Protein AF-A0A1G4E938-F1 (afdb_monomer)

Nearest PDB structures (foldseek):
  4wrq-assembly1_A  TM=3.257E-01  e=4.123E+00  Homo sapiens

Radius of gyration: 46.19 Å; Cα contacts (8 Å, |Δi|>4): 186; chains: 1; bounding box: 47×46×185 Å

Organism: Plasmodium vivax (NCBI:txid5855)

pLDDT: mean 75.82, std 16.73, range [30.17, 94.62]

Solvent-accessible surface area (backbone atoms only — not comparable to full-atom values): 18096 Å² total; per-residue (Å²): 113,75,63,46,58,73,43,40,70,60,57,52,61,72,58,52,65,74,72,76,65,88,61,85,89,47,53,83,80,32,48,72,48,30,63,70,21,45,73,89,67,70,89,63,54,72,69,54,40,59,58,42,40,52,48,53,54,51,50,54,49,48,46,72,76,39,71,81,75,82,34,60,67,60,46,50,50,45,55,45,51,50,50,53,49,46,32,70,79,51,43,68,45,72,93,40,74,82,42,43,63,62,34,48,50,38,40,36,45,47,47,26,62,75,59,58,56,81,73,48,67,70,52,71,45,41,75,88,54,40,58,82,63,65,50,68,67,61,50,51,52,47,49,53,53,52,49,49,51,47,54,72,69,28,78,92,19,65,92,43,44,45,58,50,49,41,55,48,46,51,50,51,54,60,62,49,69,77,49,54,99,86,54,88,41,54,63,50,54,46,52,55,53,47,50,54,56,50,47,53,47,45,74,76,73,52,66,46,86,87,39,64,64,54,55,40,30,64,72,36,48,69,61,37,53,53,50,51,52,52,52,53,54,50,51,52,51,51,50,52,50,50,46,63,73,70,43,74,60,64,61,59,56,55,53,59,60,58,59,57,61,61,54,57,62,53,55,64,58,59,68,68,72,77,67,86,83,93,82,87,80,87,86,84,86,88,78,85,82,87,78,87,87,80,86,84,79,80,73,91,133

Foldseek 3Di:
DLCCLVVVVCLLVVQVVLLPDDQVVQLVPCQVLQVQLDDPDPPPSPQSRVLLSSLLVLLVVLLVVPVPPPCLVVLLSNLLSSLLVCCLRPCVDCVVVPCSLVSSLSSQVSSCVSCPVVSDCNSVNCVPDRVVVDDPLSSLLSNLVVLVVCLVVCPVPVVPSLVSLLVSLVSLVVSCVPPDPPDPDSSNVSSVVVLVVSLVCCVPPNDPVPPPLSSCCSNPVPVSVVVVVVVVVVVVVVVVVCCVVPVVVVVVVVVVVVVVVVVVVVVVVVVVPPDDDDDDDDDDDDDDDDDDDDPDDDDDD

Structure (mmCIF, N/CA/C/O backbone):
data_AF-A0A1G4E938-F1
#
_entry.id   AF-A0A1G4E938-F1
#
loop_
_atom_site.group_PDB
_atom_site.id
_atom_site.type_symbol
_atom_site.label_atom_id
_atom_site.label_alt_id
_atom_site.label_comp_id
_atom_site.label_asym_id
_atom_site.label_entity_id
_atom_site.label_seq_id
_atom_site.pdbx_PDB_ins_code
_atom_site.Cartn_x
_atom_site.Cartn_y
_atom_site.Cartn_z
_atom_site.occupancy
_at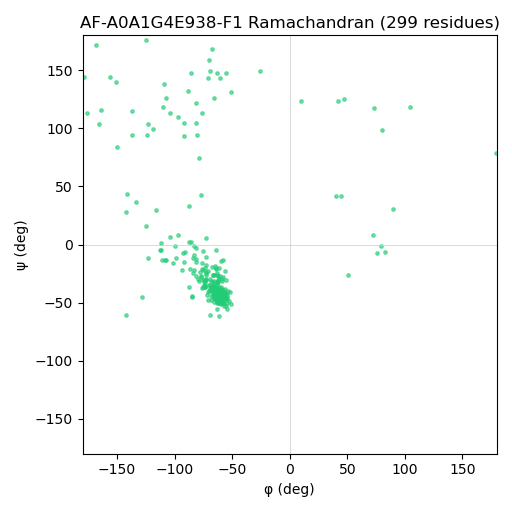om_site.B_iso_or_equiv
_atom_site.auth_seq_id
_atom_site.auth_comp_id
_atom_site.auth_asym_id
_atom_site.auth_atom_id
_atom_site.pdbx_PDB_model_num
ATOM 1 N N . MET A 1 1 ? 1.843 14.632 -12.552 1.00 61.34 1 MET A N 1
ATOM 2 C CA . MET A 1 1 ? 0.963 13.523 -12.118 1.00 61.34 1 MET A CA 1
ATOM 3 C C . MET A 1 1 ? 0.199 13.854 -10.830 1.00 61.34 1 MET A C 1
ATOM 5 O O . MET A 1 1 ? -0.406 12.965 -10.253 1.00 61.34 1 MET A O 1
ATOM 9 N N . GLU A 1 2 ? 0.112 15.130 -10.429 1.00 64.94 2 GLU A N 1
ATOM 10 C CA . GLU A 1 2 ? -0.692 15.569 -9.270 1.00 64.94 2 GLU A CA 1
ATOM 11 C C . GLU A 1 2 ? -2.181 15.190 -9.390 1.00 64.94 2 GLU A C 1
ATOM 13 O O . GLU A 1 2 ? -2.824 14.881 -8.394 1.00 64.94 2 GLU A O 1
ATOM 18 N N . TYR A 1 3 ? -2.703 15.067 -10.617 1.00 80.44 3 TYR A N 1
ATOM 19 C CA . TYR A 1 3 ? -4.072 14.606 -10.879 1.00 80.44 3 TYR A CA 1
ATOM 20 C C . TYR A 1 3 ? -4.371 13.179 -10.379 1.00 80.44 3 TYR A C 1
ATOM 22 O O . TYR A 1 3 ? -5.540 12.840 -10.215 1.00 80.44 3 TYR A O 1
ATOM 30 N N . ILE A 1 4 ? -3.354 12.335 -10.147 1.00 85.69 4 ILE A N 1
ATOM 31 C CA . ILE A 1 4 ? -3.556 10.942 -9.713 1.00 85.69 4 ILE A CA 1
ATOM 32 C C . ILE A 1 4 ? -4.229 10.904 -8.345 1.00 85.69 4 ILE A C 1
ATOM 34 O O . ILE A 1 4 ? -5.114 10.084 -8.126 1.00 85.69 4 ILE A O 1
ATOM 38 N N . LEU A 1 5 ? -3.868 11.817 -7.441 1.00 83.81 5 LEU A N 1
ATOM 39 C CA . LEU A 1 5 ? -4.529 11.924 -6.143 1.00 83.81 5 LEU A CA 1
ATOM 40 C C . LEU A 1 5 ? -6.004 12.330 -6.323 1.00 83.81 5 LEU A C 1
ATOM 42 O O . LEU A 1 5 ? -6.900 11.735 -5.724 1.00 83.81 5 LEU A O 1
ATOM 46 N N . GLY A 1 6 ? -6.265 13.264 -7.240 1.00 83.19 6 GLY A N 1
ATOM 47 C CA . GLY A 1 6 ? -7.603 13.715 -7.627 1.00 83.19 6 GLY A CA 1
ATOM 48 C C . GLY A 1 6 ? -8.488 12.651 -8.293 1.00 83.19 6 GLY A C 1
ATOM 49 O O . GLY A 1 6 ? -9.711 12.776 -8.227 1.00 83.19 6 GLY A O 1
ATOM 50 N N . ASP A 1 7 ? -7.930 11.573 -8.853 1.00 88.06 7 ASP A N 1
ATOM 51 C CA . ASP A 1 7 ? -8.684 10.466 -9.475 1.00 88.06 7 ASP A CA 1
ATOM 52 C C . ASP A 1 7 ? -8.194 9.070 -9.039 1.00 88.06 7 ASP A C 1
ATOM 54 O O . ASP A 1 7 ? -8.156 8.100 -9.803 1.00 88.06 7 ASP A O 1
ATOM 58 N N . PHE A 1 8 ? -7.798 8.964 -7.767 1.00 90.81 8 PHE A N 1
ATOM 59 C CA . PHE A 1 8 ? -7.066 7.800 -7.271 1.00 90.81 8 PHE A CA 1
ATOM 60 C C . PHE A 1 8 ? -7.817 6.471 -7.410 1.00 90.81 8 PHE A C 1
ATOM 62 O O . PHE A 1 8 ? -7.210 5.439 -7.683 1.00 90.81 8 PHE A O 1
ATOM 69 N N . GLN A 1 9 ? -9.137 6.470 -7.225 1.00 90.31 9 GLN A N 1
ATOM 70 C CA . GLN A 1 9 ? -9.943 5.250 -7.305 1.00 90.31 9 GLN A CA 1
ATOM 71 C C . GLN A 1 9 ? -9.901 4.633 -8.711 1.00 90.31 9 GLN A C 1
ATOM 73 O O . GLN A 1 9 ? -9.702 3.423 -8.844 1.00 90.31 9 GLN A O 1
ATOM 78 N N . ASN A 1 10 ? -10.037 5.459 -9.753 1.00 90.06 10 ASN A N 1
ATOM 79 C CA . ASN A 1 10 ? -9.931 5.010 -11.138 1.00 90.06 10 ASN A CA 1
ATOM 80 C C . ASN A 1 10 ? -8.513 4.536 -11.443 1.00 90.06 10 ASN A C 1
ATOM 82 O O . ASN A 1 10 ? -8.339 3.438 -11.967 1.00 90.06 10 ASN A O 1
ATOM 86 N N . PHE A 1 11 ? -7.501 5.311 -11.037 1.00 91.94 11 PHE A N 1
ATOM 87 C CA . PHE A 1 11 ? -6.101 4.900 -11.128 1.00 91.94 11 PHE A CA 1
ATOM 88 C C . PHE A 1 11 ? -5.879 3.513 -10.500 1.00 91.94 11 PHE A C 1
ATOM 90 O O . PHE A 1 11 ? -5.370 2.603 -11.154 1.00 91.94 11 PHE A O 1
ATOM 97 N N . PHE A 1 12 ? -6.335 3.301 -9.264 1.00 92.31 12 PHE A N 1
ATOM 98 C CA . PHE A 1 12 ? -6.166 2.031 -8.567 1.00 92.31 12 PHE A CA 1
ATOM 99 C C . PHE A 1 12 ? -6.834 0.874 -9.325 1.00 92.31 12 PHE A C 1
ATOM 101 O O . PHE A 1 12 ? -6.230 -0.179 -9.537 1.00 92.31 12 PHE A O 1
ATOM 108 N N . PHE A 1 13 ? -8.081 1.052 -9.765 1.00 88.62 13 PHE A N 1
ATOM 109 C CA . PHE A 1 13 ? -8.828 -0.015 -10.427 1.00 88.62 13 PHE A CA 1
ATOM 110 C C . PHE A 1 13 ? -8.370 -0.322 -11.855 1.00 88.62 13 PHE A C 1
ATOM 112 O O . PHE A 1 13 ? -8.436 -1.488 -12.250 1.00 88.62 13 PHE A O 1
ATOM 119 N N . ASN A 1 14 ? -7.861 0.666 -12.589 1.00 87.94 14 ASN A N 1
ATOM 120 C CA . ASN A 1 14 ? -7.349 0.474 -13.946 1.00 87.94 14 ASN A CA 1
ATOM 121 C C . ASN A 1 14 ? -6.113 -0.431 -13.964 1.00 87.94 14 ASN A C 1
ATOM 123 O O . ASN A 1 14 ? -5.987 -1.294 -14.831 1.00 87.94 14 ASN A O 1
ATOM 127 N N . TYR A 1 15 ? -5.231 -0.281 -12.975 1.00 87.12 15 TYR A N 1
ATOM 128 C CA . TYR A 1 15 ? -3.933 -0.953 -12.962 1.00 87.12 15 TYR A CA 1
ATOM 129 C C . TYR A 1 15 ? -3.863 -2.187 -12.052 1.00 87.12 15 TYR A C 1
ATOM 131 O O . TYR A 1 15 ? -2.977 -3.025 -12.244 1.00 87.12 15 TYR A O 1
ATOM 139 N N . LYS A 1 16 ? -4.811 -2.376 -11.117 1.00 82.69 16 LYS A N 1
ATOM 140 C CA . LYS A 1 16 ? -4.835 -3.567 -10.240 1.00 82.69 16 LYS A CA 1
ATOM 141 C C . LYS A 1 16 ? -5.038 -4.885 -10.983 1.00 82.69 16 LYS A C 1
ATOM 143 O O . LYS A 1 16 ? -4.572 -5.923 -10.519 1.00 82.69 16 LYS A O 1
ATOM 148 N N . SER A 1 17 ? -5.788 -4.856 -12.088 1.00 68.88 17 SER A N 1
ATOM 149 C CA . SER A 1 17 ? -6.323 -6.047 -12.768 1.00 68.88 17 SER A CA 1
ATOM 150 C C . SER A 1 17 ? -5.217 -6.989 -13.244 1.00 68.88 17 SER A C 1
ATOM 152 O O . SER A 1 17 ? -5.397 -8.204 -13.276 1.00 68.88 17 SER A O 1
ATOM 154 N N . ILE A 1 18 ? -4.041 -6.429 -13.516 1.00 61.50 18 ILE A N 1
ATOM 155 C CA . ILE A 1 18 ? -2.880 -7.122 -14.070 1.00 61.50 18 ILE A CA 1
ATOM 156 C C . ILE A 1 18 ? 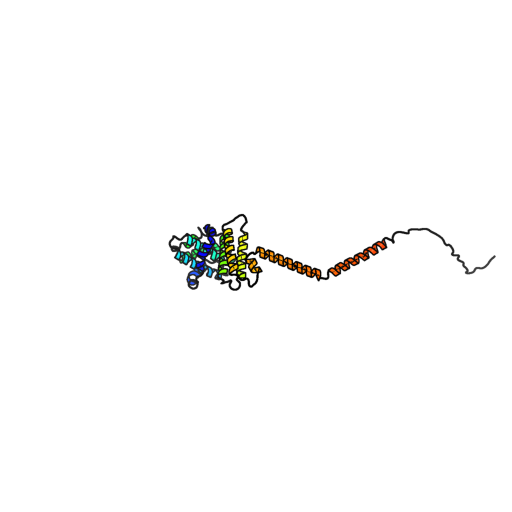-2.214 -8.055 -13.034 1.00 61.50 18 ILE A C 1
ATOM 158 O O . ILE A 1 18 ? -1.499 -8.984 -13.401 1.00 61.50 18 ILE A O 1
ATOM 162 N N . PHE A 1 19 ? -2.474 -7.889 -11.730 1.00 66.19 19 PHE A N 1
ATOM 163 C CA . PHE A 1 19 ? -1.883 -8.744 -10.688 1.00 66.19 19 PHE A CA 1
ATOM 164 C C . PHE A 1 19 ? -2.612 -10.074 -10.460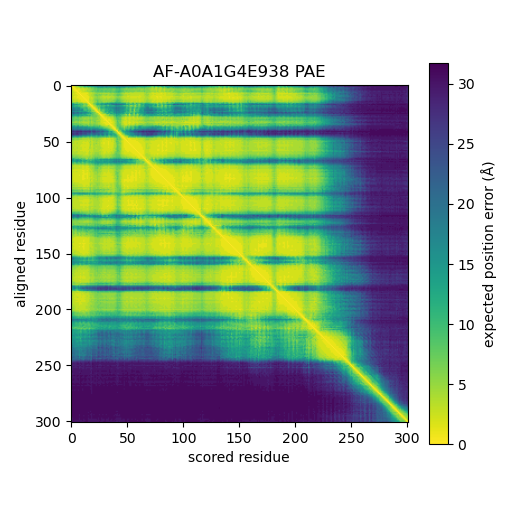 1.00 66.19 19 PHE A C 1
ATOM 166 O O . PHE A 1 19 ? -2.151 -10.865 -9.634 1.00 66.19 19 PHE A O 1
ATOM 173 N N . ASN A 1 20 ? -3.702 -10.354 -11.172 1.00 65.50 20 ASN A N 1
ATOM 174 C CA . ASN A 1 20 ? -4.465 -11.593 -10.998 1.00 65.50 20 ASN A CA 1
ATOM 175 C C . ASN A 1 20 ? -3.919 -12.784 -11.820 1.00 65.50 20 ASN A C 1
ATOM 177 O O . ASN A 1 20 ? -4.479 -13.876 -11.751 1.00 65.50 20 ASN A O 1
ATOM 181 N N . ASP A 1 21 ? -2.817 -12.618 -12.561 1.00 61.06 21 ASP A N 1
ATOM 182 C CA . ASP A 1 21 ? -2.270 -13.686 -13.405 1.00 61.06 21 ASP A CA 1
ATOM 183 C C . ASP A 1 21 ? -1.322 -14.664 -12.679 1.00 61.06 21 ASP A C 1
ATOM 185 O O . ASP A 1 21 ? -0.504 -14.281 -11.840 1.00 61.06 21 ASP A O 1
ATOM 189 N N . ASN A 1 22 ? -1.337 -15.928 -13.121 1.00 59.41 22 ASN A N 1
ATOM 190 C CA . ASN A 1 22 ? -0.463 -17.000 -12.632 1.00 59.41 22 ASN A CA 1
ATOM 191 C C . ASN A 1 22 ? 1.020 -16.821 -13.069 1.00 59.41 22 ASN A C 1
ATOM 193 O O . ASN A 1 22 ? 1.310 -16.360 -14.181 1.00 59.41 22 ASN A O 1
ATOM 197 N N . LEU A 1 23 ? 1.961 -17.187 -12.184 1.00 59.25 23 LEU A N 1
ATOM 198 C CA . LEU A 1 23 ? 3.408 -16.900 -12.264 1.00 59.25 23 LEU A CA 1
ATOM 199 C C . LEU A 1 23 ? 4.268 -18.055 -12.816 1.00 59.25 23 LEU A C 1
ATOM 201 O O . LEU A 1 23 ? 5.437 -17.837 -13.141 1.00 59.25 23 LEU A O 1
ATOM 205 N N . ASN A 1 24 ? 3.715 -19.266 -12.949 1.00 57.97 24 ASN A N 1
ATOM 206 C CA . ASN A 1 24 ? 4.505 -20.494 -13.138 1.00 57.97 24 ASN A CA 1
ATOM 207 C C . ASN A 1 24 ? 5.422 -20.510 -14.380 1.00 57.97 24 ASN 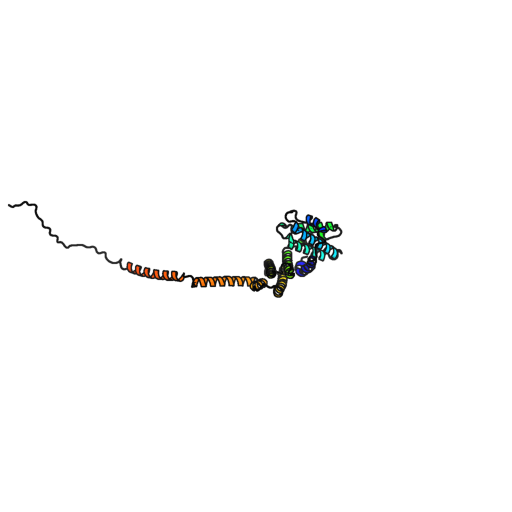A C 1
ATOM 209 O O . ASN A 1 24 ? 6.507 -21.079 -14.312 1.00 57.97 24 ASN A O 1
ATOM 213 N N . ASN A 1 25 ? 5.057 -19.842 -15.479 1.00 60.47 25 ASN A N 1
ATOM 214 C CA . ASN A 1 25 ? 5.875 -19.829 -16.704 1.00 60.47 25 ASN A CA 1
ATOM 215 C C . ASN A 1 25 ? 7.019 -18.792 -16.692 1.00 60.47 25 ASN A C 1
ATOM 217 O O . ASN A 1 25 ? 7.859 -18.804 -17.586 1.00 60.47 25 ASN A O 1
ATOM 221 N N . TYR A 1 26 ? 7.072 -17.891 -15.704 1.00 64.75 26 TYR A N 1
ATOM 222 C CA . TYR A 1 26 ? 7.922 -16.688 -15.757 1.00 64.75 26 TYR A CA 1
ATOM 223 C C . TYR A 1 26 ? 9.091 -16.703 -14.772 1.00 64.75 26 TYR A C 1
ATOM 225 O O . TYR A 1 26 ? 10.027 -15.913 -14.912 1.00 64.75 26 TYR A O 1
ATOM 233 N N . TYR A 1 27 ? 9.074 -17.621 -13.802 1.00 67.56 27 TYR A N 1
ATOM 234 C CA . TYR A 1 27 ? 10.111 -17.721 -12.773 1.00 67.56 27 TYR A CA 1
ATOM 235 C C . TYR A 1 27 ? 11.513 -17.887 -13.380 1.00 67.56 27 TYR A C 1
ATOM 237 O O . TYR A 1 27 ? 12.464 -17.220 -12.972 1.00 67.56 27 TYR A O 1
ATOM 245 N N . GLN A 1 28 ? 11.638 -18.717 -14.420 1.00 74.44 28 GLN A N 1
ATOM 246 C CA . GLN A 1 28 ? 12.922 -18.965 -15.080 1.00 74.44 28 GLN A CA 1
ATOM 247 C C . GLN A 1 28 ? 13.462 -17.727 -15.815 1.00 74.44 28 GLN A C 1
ATOM 249 O O . GLN A 1 28 ? 14.665 -17.492 -15.777 1.00 74.44 28 GLN A O 1
ATOM 254 N N . LYS A 1 29 ? 12.591 -16.901 -16.413 1.00 82.88 29 LYS A N 1
ATOM 255 C CA . LYS A 1 29 ? 12.987 -15.727 -17.212 1.00 82.88 29 LYS A CA 1
ATOM 256 C C . LYS A 1 29 ? 13.552 -14.590 -16.356 1.00 82.88 29 LYS A C 1
ATOM 258 O O . LYS A 1 29 ? 14.527 -13.959 -16.745 1.00 82.88 29 LYS A O 1
ATOM 263 N N . TYR A 1 30 ? 12.947 -14.330 -15.196 1.00 86.94 30 TYR A N 1
ATOM 264 C CA . TYR A 1 30 ? 13.226 -13.119 -14.411 1.00 86.94 30 TYR A CA 1
ATOM 265 C C . TYR A 1 30 ? 14.032 -13.345 -13.129 1.00 86.94 30 TYR A C 1
ATOM 267 O O . TYR A 1 30 ? 14.542 -12.383 -12.559 1.00 86.94 30 TYR A O 1
ATOM 275 N N . SER A 1 31 ? 14.189 -14.593 -12.678 1.00 83.50 31 SER A N 1
ATOM 276 C CA . SER A 1 31 ? 14.843 -14.914 -11.398 1.00 83.50 31 SER A CA 1
ATOM 277 C C . SER A 1 31 ? 16.246 -14.315 -11.249 1.00 83.50 31 SER A C 1
ATOM 279 O O . SER A 1 31 ? 16.508 -13.636 -10.258 1.00 83.50 31 SER A O 1
ATOM 281 N N . GLN A 1 32 ? 17.128 -14.505 -12.236 1.00 83.25 32 GLN A N 1
ATOM 282 C CA . GLN A 1 32 ? 18.506 -13.990 -12.192 1.00 83.25 32 GLN A CA 1
ATOM 283 C C . GLN A 1 32 ? 18.557 -12.462 -12.112 1.00 83.25 32 GLN A C 1
ATOM 285 O O . GLN A 1 32 ? 19.388 -11.891 -11.413 1.00 83.25 32 GLN A O 1
ATOM 290 N N . LYS A 1 33 ? 17.650 -11.793 -12.819 1.00 86.19 33 LYS A N 1
ATOM 291 C CA . LYS A 1 33 ? 17.567 -10.333 -12.865 1.00 86.19 33 LYS A CA 1
ATOM 292 C C . LYS A 1 33 ? 17.049 -9.782 -11.543 1.00 86.19 33 LYS A C 1
ATOM 294 O O . LYS A 1 33 ? 17.671 -8.906 -10.959 1.00 86.19 33 LYS A O 1
ATOM 299 N N . CYS A 1 34 ? 16.025 -10.416 -10.984 1.00 87.00 34 CYS A N 1
ATOM 300 C CA . CYS A 1 34 ? 15.526 -10.094 -9.654 1.00 87.00 34 CYS A CA 1
ATOM 301 C C . CYS A 1 34 ? 16.545 -10.313 -8.529 1.00 87.00 34 CYS A C 1
ATOM 303 O O . CYS A 1 34 ? 16.521 -9.577 -7.546 1.00 87.00 34 CYS A O 1
ATOM 305 N N . GLN A 1 35 ? 17.464 -11.273 -8.665 1.00 83.44 35 GLN A N 1
ATOM 306 C CA . GLN A 1 35 ? 18.583 -11.415 -7.725 1.00 83.44 35 GLN A CA 1
ATOM 307 C C . GLN A 1 35 ? 19.536 -10.214 -7.777 1.00 83.44 35 GLN A C 1
ATOM 309 O O . GLN A 1 35 ? 20.024 -9.792 -6.734 1.00 83.44 35 GLN A O 1
ATOM 314 N N . LYS A 1 36 ? 19.775 -9.640 -8.963 1.00 81.69 36 LYS A N 1
ATOM 315 C CA . LYS A 1 36 ? 20.617 -8.445 -9.132 1.00 81.69 36 LYS A CA 1
ATOM 316 C C . LYS A 1 36 ? 19.932 -7.160 -8.665 1.00 81.69 36 LYS A C 1
ATOM 318 O O . LYS A 1 36 ? 20.594 -6.282 -8.121 1.00 81.69 36 LYS A O 1
ATOM 323 N N . SER A 1 37 ? 18.616 -7.057 -8.855 1.00 80.44 37 SER A N 1
ATOM 324 C CA . SER A 1 37 ? 17.82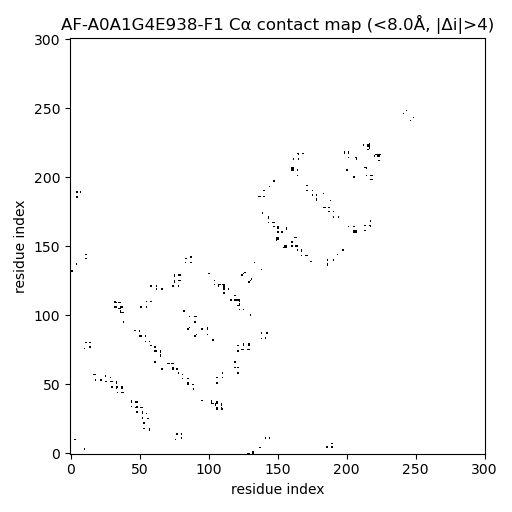8 -5.895 -8.423 1.00 80.44 37 SER A CA 1
ATOM 325 C C . SER A 1 37 ? 17.624 -5.827 -6.906 1.00 80.44 37 SER A C 1
ATOM 327 O O . SER A 1 37 ? 17.385 -4.746 -6.374 1.00 80.44 37 SER A O 1
ATOM 329 N N . GLY A 1 38 ? 17.668 -6.975 -6.219 1.00 72.25 38 GLY A N 1
ATOM 330 C CA . GLY A 1 38 ? 17.417 -7.083 -4.782 1.00 72.25 38 GLY A CA 1
ATOM 331 C C . GLY A 1 38 ? 18.487 -6.421 -3.900 1.00 72.25 38 GLY A C 1
ATOM 332 O O . GLY A 1 38 ? 19.558 -6.036 -4.377 1.00 72.25 38 GLY A O 1
ATOM 333 N N . PRO A 1 39 ? 18.219 -6.266 -2.589 1.00 68.31 39 PRO A N 1
ATOM 334 C CA . PRO A 1 39 ? 19.197 -5.721 -1.654 1.00 68.31 39 PRO A CA 1
ATOM 335 C C . PRO A 1 39 ? 20.432 -6.628 -1.562 1.00 68.31 39 PRO A C 1
ATOM 337 O O . PRO A 1 39 ? 20.339 -7.851 -1.630 1.00 68.31 39 PRO A O 1
ATOM 340 N N . ILE A 1 40 ? 21.595 -6.017 -1.329 1.00 58.62 40 ILE A N 1
ATOM 341 C CA . ILE A 1 40 ? 22.888 -6.716 -1.216 1.00 58.62 40 ILE A CA 1
ATOM 342 C C . ILE A 1 40 ? 22.924 -7.648 0.019 1.00 58.62 40 ILE A C 1
ATOM 344 O O . ILE A 1 40 ? 23.730 -8.575 0.079 1.00 58.62 40 ILE A O 1
ATOM 348 N N . TYR A 1 41 ? 22.033 -7.449 1.000 1.00 57.03 41 TYR A N 1
ATOM 349 C CA . TYR A 1 41 ? 21.942 -8.284 2.199 1.00 57.03 41 TYR A CA 1
ATOM 350 C C . TYR A 1 41 ? 21.159 -9.581 1.931 1.00 57.03 41 TYR A C 1
ATOM 352 O O . TYR A 1 41 ? 19.935 -9.609 1.840 1.00 57.03 41 TYR A O 1
ATOM 360 N N . ILE A 1 42 ? 21.919 -10.673 1.831 1.00 52.16 42 ILE A N 1
ATOM 361 C CA . ILE A 1 42 ? 21.518 -12.006 1.350 1.00 52.16 42 ILE A CA 1
ATOM 362 C C . ILE A 1 42 ? 20.626 -12.796 2.335 1.00 52.16 42 ILE A C 1
ATOM 364 O O . ILE A 1 42 ? 20.036 -13.802 1.943 1.00 52.16 42 ILE A O 1
ATOM 368 N N . GLY A 1 43 ? 20.463 -12.343 3.583 1.00 49.53 43 GLY A N 1
ATOM 369 C CA . GLY A 1 43 ? 19.865 -13.140 4.666 1.00 49.53 43 GLY A CA 1
ATOM 370 C C . GLY A 1 43 ? 18.409 -13.587 4.468 1.00 49.53 43 GLY A C 1
ATOM 371 O O . GLY A 1 43 ? 18.051 -14.635 4.989 1.00 49.53 43 GLY A O 1
ATOM 372 N N . ASP A 1 44 ? 17.603 -12.847 3.692 1.00 49.50 44 ASP A N 1
ATOM 373 C CA . ASP A 1 44 ? 16.159 -13.116 3.498 1.00 49.50 44 ASP A CA 1
ATOM 374 C C . ASP A 1 44 ? 15.670 -12.849 2.050 1.00 49.50 44 ASP A C 1
ATOM 376 O O . ASP A 1 44 ? 14.503 -12.542 1.778 1.00 49.50 44 ASP A O 1
ATOM 380 N N . SER A 1 45 ? 16.589 -12.985 1.084 1.00 54.06 45 SER A N 1
ATOM 381 C CA . SER A 1 45 ? 16.403 -12.686 -0.353 1.00 54.06 45 SER A CA 1
ATOM 382 C C . SER A 1 45 ? 15.268 -13.457 -1.054 1.00 54.06 45 SER A C 1
ATOM 384 O O . SER A 1 45 ? 14.839 -13.078 -2.148 1.00 54.06 45 SER A O 1
ATOM 386 N N . GLY A 1 46 ? 14.730 -14.510 -0.427 1.00 61.47 46 GLY A N 1
ATOM 387 C CA . GLY A 1 46 ? 13.613 -15.287 -0.966 1.00 61.47 46 GLY A CA 1
ATOM 388 C C . GLY A 1 46 ? 12.303 -14.499 -1.056 1.00 61.47 46 GLY A C 1
ATOM 389 O O . GLY A 1 46 ? 11.538 -14.695 -2.001 1.00 61.47 46 GLY A O 1
ATOM 390 N N . SER A 1 47 ? 12.057 -13.574 -0.119 1.00 74.81 47 SER A N 1
ATOM 391 C CA . SER A 1 47 ? 10.784 -12.840 -0.064 1.00 74.81 47 SER A CA 1
ATOM 392 C C . SER A 1 47 ? 10.642 -11.784 -1.165 1.00 74.81 47 SER A 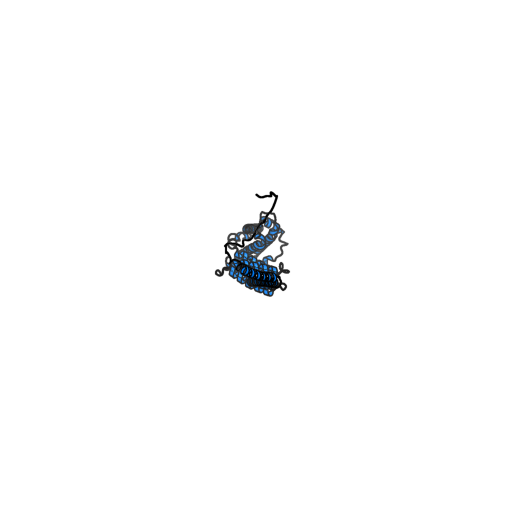C 1
ATOM 394 O O . SER A 1 47 ? 9.548 -11.637 -1.697 1.00 74.81 47 SER A O 1
ATOM 396 N N . PHE A 1 48 ? 11.736 -11.139 -1.593 1.00 85.12 48 PHE A N 1
ATOM 397 C CA . PHE A 1 48 ? 11.742 -10.156 -2.690 1.00 85.12 48 PHE A CA 1
ATOM 398 C C . PHE A 1 48 ? 11.609 -10.780 -4.083 1.00 85.12 48 PHE A C 1
ATOM 400 O O . PHE A 1 48 ? 11.035 -10.171 -4.988 1.00 85.12 48 PHE A O 1
ATOM 407 N N . SER A 1 49 ? 12.128 -11.997 -4.271 1.00 85.31 49 SER A N 1
ATOM 408 C CA . SER A 1 49 ? 12.208 -12.623 -5.594 1.00 85.31 49 SER A CA 1
ATOM 409 C C . SER A 1 49 ? 10.834 -12.762 -6.257 1.00 85.31 49 SER A C 1
ATOM 411 O O . SER A 1 49 ? 10.662 -12.366 -7.409 1.00 85.31 49 SER A O 1
ATOM 413 N N . LEU A 1 50 ? 9.829 -13.252 -5.523 1.00 85.56 50 LEU A N 1
ATOM 414 C CA . LEU A 1 50 ? 8.478 -13.450 -6.057 1.00 85.56 50 LEU A CA 1
ATOM 415 C C . LEU A 1 50 ? 7.776 -12.124 -6.422 1.00 85.56 50 LEU A C 1
ATOM 417 O O . LEU A 1 50 ? 7.300 -12.016 -7.558 1.00 85.56 50 LEU A O 1
ATOM 421 N N . PRO A 1 51 ? 7.734 -11.099 -5.543 1.00 88.81 51 PRO A N 1
ATOM 422 C CA . PRO A 1 51 ? 7.270 -9.767 -5.906 1.00 88.81 51 PRO A CA 1
ATOM 423 C C . PRO A 1 51 ? 7.999 -9.179 -7.111 1.00 88.81 51 PRO A C 1
ATOM 425 O O . PRO A 1 51 ? 7.346 -8.698 -8.034 1.00 88.81 51 PRO A O 1
ATOM 428 N N . CYS A 1 52 ? 9.330 -9.281 -7.159 1.00 91.19 52 CYS A N 1
ATOM 429 C CA . CYS A 1 52 ? 10.109 -8.768 -8.279 1.00 91.19 52 CYS A CA 1
ATOM 430 C C . CYS A 1 52 ? 9.757 -9.461 -9.603 1.00 91.19 52 CYS A C 1
ATOM 432 O O . CYS A 1 52 ? 9.525 -8.786 -10.603 1.00 91.19 52 CYS A O 1
ATOM 434 N N . ILE A 1 53 ? 9.643 -10.793 -9.626 1.00 88.31 53 ILE A N 1
ATOM 435 C CA . ILE A 1 53 ? 9.262 -11.540 -10.838 1.00 88.31 53 ILE A CA 1
ATOM 436 C C . ILE A 1 53 ? 7.878 -11.093 -11.326 1.00 88.31 53 ILE A C 1
ATOM 438 O O . ILE A 1 53 ? 7.660 -10.928 -12.529 1.00 88.31 53 ILE A O 1
ATOM 442 N N . LYS A 1 54 ? 6.946 -10.851 -10.397 1.00 88.94 54 LYS A N 1
ATOM 443 C CA . LYS A 1 54 ? 5.618 -10.323 -10.724 1.00 88.94 54 LYS A CA 1
ATOM 444 C C . LYS A 1 54 ? 5.698 -8.910 -11.305 1.00 88.94 54 LYS A C 1
ATOM 446 O O . LYS A 1 54 ? 5.000 -8.629 -12.277 1.00 88.94 54 LYS A O 1
ATOM 451 N N . CYS A 1 55 ? 6.586 -8.065 -10.781 1.00 91.06 55 CYS A N 1
ATOM 452 C CA . CYS A 1 55 ? 6.858 -6.752 -11.358 1.00 91.06 55 CYS A CA 1
ATOM 453 C C . CYS A 1 55 ? 7.397 -6.832 -12.778 1.00 91.06 55 CYS A C 1
ATOM 455 O O . CYS A 1 55 ? 6.859 -6.181 -13.664 1.00 91.06 55 CYS A O 1
ATOM 457 N N . MET A 1 56 ? 8.399 -7.671 -13.023 1.00 90.25 56 MET A N 1
ATOM 458 C CA . MET A 1 56 ? 8.985 -7.830 -14.354 1.00 90.25 56 MET A CA 1
ATOM 459 C C . MET A 1 56 ? 7.941 -8.237 -15.403 1.00 90.25 56 MET A C 1
ATOM 461 O O . MET A 1 56 ? 7.925 -7.711 -16.513 1.00 90.25 56 MET A O 1
ATOM 465 N N . LYS A 1 57 ? 7.015 -9.131 -15.037 1.00 87.50 57 LYS A N 1
ATOM 466 C CA . LYS A 1 57 ? 5.895 -9.518 -15.905 1.00 87.50 57 LYS A CA 1
ATOM 467 C C . LYS A 1 57 ? 4.938 -8.355 -16.172 1.00 87.50 57 LYS A C 1
ATOM 469 O O . LYS A 1 57 ? 4.442 -8.199 -17.284 1.00 87.50 57 LYS A O 1
ATOM 474 N N . TYR A 1 58 ? 4.651 -7.561 -15.147 1.00 89.25 58 TYR A N 1
ATOM 475 C CA . TYR A 1 58 ? 3.803 -6.385 -15.292 1.00 89.25 58 TYR A CA 1
ATOM 476 C C . TYR A 1 58 ? 4.420 -5.382 -16.274 1.00 89.25 58 TYR A C 1
ATOM 478 O O . TYR A 1 58 ? 3.721 -4.893 -17.157 1.00 89.25 58 TYR A O 1
ATOM 486 N N . LEU A 1 59 ? 5.729 -5.135 -16.165 1.00 90.06 59 LEU A N 1
ATOM 487 C CA . LEU A 1 59 ? 6.473 -4.277 -17.090 1.00 90.06 59 LEU A CA 1
ATOM 488 C C . LEU A 1 59 ? 6.428 -4.817 -18.527 1.00 90.06 59 LEU A C 1
ATOM 490 O O . LEU A 1 59 ? 6.156 -4.052 -19.444 1.00 90.06 59 LEU A O 1
ATOM 494 N N . GLU A 1 60 ? 6.567 -6.134 -18.722 1.00 87.81 60 GLU A N 1
ATOM 495 C CA . GLU A 1 60 ? 6.389 -6.768 -20.043 1.00 87.81 60 GLU A CA 1
ATOM 496 C C . GLU A 1 60 ? 4.995 -6.527 -20.629 1.00 87.81 60 GLU A C 1
ATOM 498 O O . GLU A 1 60 ? 4.852 -6.275 -21.827 1.00 87.81 60 GLU A O 1
ATOM 503 N N . ASN A 1 61 ? 3.955 -6.568 -19.796 1.00 86.38 61 ASN A N 1
ATOM 504 C CA . ASN A 1 61 ? 2.606 -6.269 -20.256 1.00 86.38 61 ASN A CA 1
ATOM 505 C C . ASN A 1 61 ? 2.424 -4.779 -20.582 1.00 86.38 61 ASN A C 1
ATOM 507 O O . ASN A 1 61 ? 1.774 -4.462 -21.575 1.00 86.38 61 ASN A O 1
ATOM 511 N N . LEU A 1 62 ? 2.999 -3.878 -19.778 1.00 86.50 62 LEU A N 1
ATOM 512 C CA . LEU A 1 62 ? 2.974 -2.441 -20.057 1.00 86.50 62 LEU A CA 1
ATOM 513 C C . LEU A 1 62 ? 3.662 -2.105 -21.377 1.00 86.50 62 LEU A C 1
ATOM 515 O O . LEU A 1 62 ? 3.076 -1.370 -22.166 1.00 86.50 62 LEU A O 1
ATOM 519 N N . ASP A 1 63 ? 4.854 -2.656 -21.622 1.00 85.00 63 ASP A N 1
ATOM 520 C CA . ASP A 1 63 ? 5.545 -2.515 -22.905 1.00 85.00 63 ASP A CA 1
ATOM 521 C C . ASP A 1 63 ? 4.616 -2.974 -24.027 1.00 85.00 63 ASP A C 1
ATOM 523 O O . ASP A 1 63 ? 4.280 -2.197 -24.906 1.00 85.00 63 ASP A O 1
ATOM 527 N N . ARG A 1 64 ? 4.102 -4.207 -23.957 1.00 83.00 64 ARG A N 1
ATOM 528 C CA . ARG A 1 64 ? 3.276 -4.781 -25.028 1.00 83.00 64 ARG A CA 1
ATOM 529 C C . ARG A 1 64 ? 2.008 -3.976 -25.335 1.00 83.00 64 ARG A C 1
ATOM 531 O O . ARG A 1 64 ? 1.599 -3.924 -26.490 1.00 83.00 64 ARG A O 1
ATOM 538 N N . ILE A 1 65 ? 1.338 -3.436 -24.317 1.00 80.44 65 ILE A N 1
ATOM 539 C CA . ILE A 1 65 ? 0.071 -2.709 -24.500 1.00 80.44 65 ILE A CA 1
ATOM 540 C C . ILE A 1 65 ? 0.320 -1.286 -25.019 1.00 80.44 65 ILE A C 1
ATOM 542 O O . ILE A 1 65 ? -0.519 -0.756 -25.743 1.00 80.44 65 ILE A O 1
ATOM 546 N N . TYR A 1 66 ? 1.448 -0.670 -24.660 1.00 75.44 66 TYR A N 1
ATOM 547 C CA . TYR A 1 66 ? 1.658 0.770 -24.812 1.00 75.44 66 TYR A CA 1
ATOM 548 C C . TYR A 1 66 ? 2.918 1.155 -25.615 1.00 75.44 66 TYR A C 1
ATOM 550 O O . TYR A 1 66 ? 3.327 2.313 -25.582 1.00 75.44 66 TYR A O 1
ATOM 558 N N . ASP A 1 67 ? 3.511 0.216 -26.359 1.00 68.25 67 ASP A N 1
ATOM 559 C CA . ASP A 1 67 ? 4.754 0.377 -27.147 1.00 68.25 67 ASP A CA 1
ATOM 560 C C . ASP A 1 67 ? 4.675 1.393 -28.309 1.00 68.25 67 ASP A C 1
ATOM 562 O O . ASP A 1 67 ? 5.647 1.640 -29.013 1.00 68.25 67 ASP A O 1
ATOM 566 N N . ASP A 1 68 ? 3.505 1.975 -28.575 1.00 68.06 68 ASP A N 1
ATOM 567 C CA . ASP A 1 68 ? 3.262 2.785 -29.775 1.00 68.06 68 ASP A CA 1
ATOM 568 C C . ASP A 1 68 ? 3.630 4.276 -29.624 1.00 68.06 68 ASP A C 1
ATOM 570 O O . ASP A 1 68 ? 3.408 5.067 -30.542 1.00 68.06 68 ASP A O 1
ATOM 574 N N . GLY A 1 69 ? 4.159 4.679 -28.463 1.00 65.94 69 GLY A N 1
ATOM 575 C CA . GLY A 1 69 ? 4.554 6.058 -28.156 1.00 65.94 69 GLY A CA 1
ATOM 576 C C . GLY A 1 69 ? 3.399 7.025 -27.855 1.00 65.94 69 GLY A C 1
ATOM 577 O O . GLY A 1 69 ? 3.652 8.138 -27.397 1.00 65.94 69 GLY A O 1
ATOM 578 N N . ASN A 1 70 ? 2.136 6.619 -28.029 1.00 71.75 70 ASN A N 1
ATOM 579 C CA . ASN A 1 70 ? 0.957 7.467 -27.784 1.00 71.75 70 ASN A CA 1
ATOM 580 C C . ASN A 1 70 ? 0.387 7.324 -26.364 1.00 71.75 70 ASN A C 1
ATOM 582 O O . ASN A 1 70 ? -0.509 8.071 -25.966 1.00 71.75 70 ASN A O 1
ATOM 586 N N . HIS A 1 71 ? 0.911 6.377 -25.587 1.00 79.94 71 HIS A N 1
ATOM 587 C CA . HIS A 1 71 ? 0.379 5.987 -24.283 1.00 79.94 71 HIS A CA 1
ATOM 588 C C . HIS A 1 71 ? 1.346 6.272 -23.125 1.00 79.94 71 HIS A C 1
ATOM 590 O O . HIS A 1 71 ? 1.333 5.601 -22.090 1.00 79.94 71 HIS A O 1
ATOM 596 N N . GLU A 1 72 ? 2.179 7.305 -23.275 1.00 83.88 72 GLU A N 1
ATOM 597 C CA . GLU A 1 72 ? 3.171 7.714 -22.273 1.00 83.88 72 GLU A CA 1
ATOM 598 C C . GLU A 1 72 ? 2.536 7.947 -20.890 1.00 83.88 72 GLU A C 1
ATOM 600 O O . GLU A 1 72 ? 3.094 7.557 -19.861 1.00 83.88 72 GLU A O 1
ATOM 605 N N . LYS A 1 73 ? 1.339 8.550 -20.848 1.00 85.75 73 LYS A N 1
ATOM 606 C CA . LYS A 1 73 ? 0.593 8.762 -19.600 1.00 85.75 73 LYS A CA 1
ATOM 607 C C . LYS A 1 73 ? 0.306 7.427 -18.909 1.00 85.75 73 LYS A C 1
ATOM 609 O O . LYS A 1 73 ? 0.598 7.281 -17.724 1.00 85.75 73 LYS A O 1
ATOM 614 N N . GLN A 1 74 ? -0.235 6.464 -19.650 1.00 86.62 74 GLN A N 1
ATOM 615 C CA . GLN A 1 74 ? -0.656 5.179 -19.115 1.00 86.62 74 GLN A CA 1
ATOM 616 C C . GLN A 1 74 ? 0.534 4.315 -18.690 1.00 86.62 74 GLN A C 1
ATOM 618 O O . GLN A 1 74 ? 0.437 3.601 -17.691 1.00 86.62 74 GLN A O 1
ATOM 623 N N . GLN A 1 75 ? 1.657 4.398 -19.408 1.00 86.44 75 GLN A N 1
ATOM 624 C CA . GLN A 1 75 ? 2.909 3.755 -19.004 1.00 86.44 75 GLN A CA 1
ATOM 625 C C . GLN A 1 75 ? 3.421 4.333 -17.683 1.00 86.44 75 GLN A C 1
ATOM 627 O O . GLN A 1 75 ? 3.702 3.575 -16.756 1.00 86.44 75 GLN A O 1
ATOM 632 N N . LYS A 1 76 ? 3.477 5.667 -17.553 1.00 88.50 76 LYS A N 1
ATOM 633 C CA . LYS A 1 76 ? 3.905 6.333 -16.310 1.00 88.50 76 LYS A CA 1
ATOM 634 C C . LYS A 1 76 ? 3.018 5.965 -15.122 1.00 88.50 76 LYS A C 1
ATOM 636 O O . LYS A 1 76 ? 3.538 5.637 -14.058 1.00 88.50 76 LYS A O 1
ATOM 641 N N . GLU A 1 77 ? 1.698 5.985 -15.303 1.00 89.44 77 GLU A N 1
ATOM 642 C CA . GLU A 1 77 ? 0.740 5.565 -14.275 1.00 89.44 77 GLU A CA 1
ATOM 643 C C . GLU A 1 77 ? 0.935 4.089 -13.891 1.00 89.44 77 GLU A C 1
ATOM 645 O O . GLU A 1 77 ? 0.979 3.770 -12.705 1.00 89.44 77 GLU A O 1
ATOM 650 N N . GLY A 1 78 ? 1.128 3.194 -14.863 1.00 90.25 78 GLY A N 1
ATOM 651 C CA . GLY A 1 78 ? 1.370 1.777 -14.597 1.00 90.25 78 GLY A CA 1
ATOM 652 C C . GLY A 1 78 ? 2.671 1.524 -13.828 1.00 90.25 78 GLY A C 1
ATOM 653 O O . GLY A 1 78 ? 2.681 0.759 -12.865 1.00 90.25 78 GLY A O 1
ATOM 654 N N . ILE A 1 79 ? 3.765 2.197 -14.196 1.00 91.31 79 ILE A N 1
ATOM 655 C CA . ILE A 1 79 ? 5.053 2.091 -13.487 1.00 91.31 79 ILE A CA 1
ATOM 656 C C . ILE A 1 79 ? 4.936 2.669 -12.068 1.00 91.31 79 ILE A C 1
ATOM 658 O O . ILE A 1 79 ? 5.505 2.113 -11.129 1.00 91.31 79 ILE A O 1
ATOM 662 N N . LEU A 1 80 ? 4.181 3.753 -11.878 1.00 92.75 80 LEU A N 1
ATOM 663 C CA . LEU A 1 80 ? 3.901 4.302 -10.552 1.00 92.75 80 LEU A CA 1
ATOM 664 C C . LEU A 1 80 ? 3.068 3.331 -9.707 1.00 92.75 80 LEU A C 1
ATOM 666 O O . LEU A 1 80 ? 3.410 3.071 -8.554 1.00 92.75 80 LEU A O 1
ATOM 670 N N . TYR A 1 81 ? 1.995 2.774 -10.275 1.00 92.88 81 TYR A N 1
ATOM 671 C CA . TYR 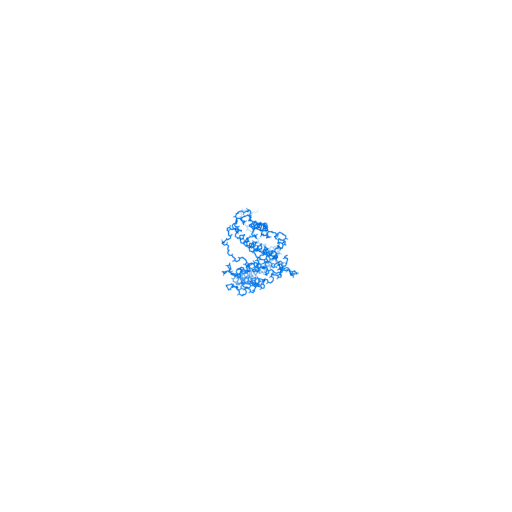A 1 81 ? 1.167 1.771 -9.608 1.00 92.88 81 TYR A CA 1
ATOM 672 C C . TYR A 1 81 ? 2.022 0.584 -9.167 1.00 92.88 81 TYR A C 1
ATOM 674 O O . TYR A 1 81 ? 1.908 0.107 -8.038 1.00 92.88 81 TYR A O 1
ATOM 682 N N . LEU A 1 82 ? 2.909 0.122 -10.048 1.00 93.25 82 LEU A N 1
ATOM 683 C CA . LEU A 1 82 ? 3.783 -1.003 -9.773 1.00 93.25 82 LEU A CA 1
ATOM 684 C C . LEU A 1 82 ? 4.736 -0.728 -8.603 1.00 93.25 82 LEU A C 1
ATOM 686 O O . LEU A 1 82 ? 4.893 -1.598 -7.743 1.00 93.25 82 LEU A O 1
ATOM 690 N N . PHE A 1 83 ? 5.305 0.480 -8.528 1.00 93.44 83 PHE A N 1
ATOM 691 C CA . PHE A 1 83 ? 6.087 0.905 -7.367 1.00 93.44 83 PHE A CA 1
ATOM 692 C C . PHE A 1 83 ? 5.250 0.850 -6.086 1.00 93.44 83 PHE A C 1
ATOM 694 O O . PHE A 1 83 ? 5.682 0.260 -5.098 1.00 93.44 83 PHE A O 1
ATOM 701 N N . LEU A 1 84 ? 4.048 1.439 -6.097 1.00 94.06 84 LEU A N 1
ATOM 702 C CA . LEU A 1 84 ? 3.164 1.456 -4.928 1.00 94.06 84 LEU A CA 1
ATOM 703 C C . LEU A 1 84 ? 2.837 0.031 -4.465 1.00 94.06 84 LEU A C 1
ATOM 705 O O . LEU A 1 84 ? 2.878 -0.253 -3.269 1.00 94.06 84 LEU A O 1
ATOM 709 N N . TRP A 1 85 ? 2.594 -0.881 -5.409 1.00 93.50 85 TRP A N 1
ATOM 710 C CA . TRP A 1 85 ? 2.345 -2.287 -5.119 1.00 93.50 85 TRP A CA 1
ATOM 711 C C . TRP A 1 85 ? 3.541 -2.978 -4.467 1.00 93.50 85 TRP A C 1
ATOM 713 O O . TRP A 1 85 ? 3.382 -3.531 -3.379 1.00 93.50 85 TRP A O 1
ATOM 723 N N . ILE A 1 86 ? 4.728 -2.948 -5.089 1.00 91.88 86 ILE A N 1
ATOM 724 C CA . ILE A 1 86 ? 5.908 -3.643 -4.545 1.00 91.88 86 ILE A CA 1
ATOM 725 C C . ILE A 1 86 ? 6.380 -3.008 -3.235 1.00 91.88 86 ILE A C 1
ATOM 727 O O . ILE A 1 86 ? 6.841 -3.712 -2.335 1.00 91.88 86 ILE A O 1
ATOM 731 N N . TYR A 1 87 ? 6.204 -1.694 -3.089 1.00 91.94 87 TYR A N 1
ATOM 732 C CA . TYR A 1 87 ? 6.411 -1.005 -1.825 1.00 91.94 87 TYR A CA 1
ATOM 733 C C . TYR A 1 87 ? 5.519 -1.581 -0.731 1.00 91.94 87 TYR A C 1
ATOM 735 O O . TYR A 1 87 ? 6.005 -1.923 0.343 1.00 91.94 87 TYR A O 1
ATOM 743 N N . ASP A 1 88 ? 4.231 -1.749 -1.017 1.00 90.44 88 ASP A N 1
ATOM 744 C CA . ASP A 1 88 ? 3.267 -2.242 -0.044 1.00 90.44 88 ASP A CA 1
ATOM 745 C C . ASP A 1 88 ? 3.503 -3.688 0.387 1.00 90.44 88 ASP A C 1
ATOM 747 O O . ASP A 1 88 ? 3.429 -4.005 1.575 1.00 90.44 88 ASP A O 1
ATOM 751 N N . VAL A 1 89 ? 3.781 -4.569 -0.578 1.00 88.00 89 VAL A N 1
ATOM 752 C CA . VAL A 1 89 ? 3.926 -6.004 -0.304 1.00 88.00 89 VAL A CA 1
ATOM 753 C C . VAL A 1 89 ? 5.316 -6.378 0.202 1.00 88.00 89 VAL A C 1
ATOM 755 O O . VAL A 1 89 ? 5.453 -7.417 0.845 1.00 88.00 89 VAL A O 1
ATOM 758 N N . GLU A 1 90 ? 6.334 -5.556 -0.075 1.00 89.44 90 GLU A N 1
ATOM 759 C CA . GLU A 1 90 ? 7.726 -5.911 0.193 1.00 89.44 90 GLU A CA 1
ATOM 760 C C . GLU A 1 90 ? 8.578 -4.737 0.700 1.00 89.44 90 GLU A C 1
ATOM 762 O O . GLU A 1 90 ? 9.074 -4.798 1.824 1.00 89.44 90 GLU A O 1
ATOM 767 N N . LEU A 1 91 ? 8.738 -3.653 -0.070 1.00 89.31 91 LEU A N 1
ATOM 768 C CA . LEU A 1 91 ? 9.797 -2.654 0.192 1.00 89.31 91 LEU A CA 1
ATOM 769 C C . LEU A 1 91 ? 9.535 -1.714 1.377 1.00 89.31 91 LEU A C 1
ATOM 771 O O . LEU A 1 91 ? 10.412 -0.932 1.740 1.00 89.31 91 LEU A O 1
ATOM 775 N N . ARG A 1 92 ? 8.355 -1.779 1.999 1.00 87.56 92 ARG A N 1
ATOM 776 C CA . ARG A 1 92 ? 8.046 -1.076 3.252 1.00 87.56 92 ARG A CA 1
ATOM 777 C C . ARG A 1 92 ? 8.721 -1.716 4.471 1.00 87.56 92 ARG A C 1
ATOM 779 O O . ARG A 1 92 ? 8.838 -1.057 5.500 1.00 87.56 92 ARG A O 1
ATOM 786 N N . LYS A 1 93 ? 9.140 -2.987 4.394 1.00 86.81 93 LYS A N 1
ATOM 787 C CA . LYS A 1 93 ? 9.771 -3.686 5.528 1.00 86.81 93 LYS A CA 1
ATOM 788 C C . LYS A 1 93 ? 11.058 -2.976 5.959 1.00 86.81 93 LYS A C 1
ATOM 790 O O . LYS A 1 93 ? 11.837 -2.527 5.120 1.00 86.81 93 LYS A O 1
ATOM 795 N N . GLU A 1 94 ? 11.315 -2.956 7.266 1.00 84.00 94 GLU A N 1
ATOM 796 C CA . GLU A 1 94 ? 12.476 -2.272 7.863 1.00 84.00 94 GLU A CA 1
ATOM 797 C C . GLU A 1 94 ? 13.818 -2.730 7.279 1.00 84.00 94 GLU A C 1
ATOM 799 O O . GLU A 1 94 ? 14.736 -1.925 7.147 1.00 84.00 94 GLU A O 1
ATOM 804 N N . ILE A 1 95 ? 13.910 -3.993 6.843 1.00 81.75 95 ILE A N 1
ATOM 805 C CA . ILE A 1 95 ? 15.104 -4.566 6.202 1.00 81.75 95 ILE A CA 1
ATOM 806 C C . ILE A 1 95 ? 15.575 -3.785 4.965 1.00 81.75 95 ILE A C 1
ATOM 808 O O . ILE A 1 95 ? 16.745 -3.873 4.603 1.00 81.75 95 ILE A O 1
ATOM 812 N N . TYR A 1 96 ? 14.688 -3.020 4.321 1.00 81.25 96 TYR A N 1
ATOM 813 C CA . TYR A 1 96 ? 15.016 -2.214 3.147 1.00 81.25 96 TYR A CA 1
ATOM 814 C C . TYR A 1 96 ? 15.455 -0.787 3.494 1.00 81.25 96 TYR A C 1
ATOM 816 O O . TYR A 1 96 ? 15.873 -0.074 2.594 1.00 81.25 96 TYR A O 1
ATOM 824 N N . ASN A 1 97 ? 15.383 -0.362 4.763 1.00 75.31 97 ASN A N 1
ATOM 825 C CA . ASN A 1 97 ? 15.985 0.863 5.314 1.00 75.31 97 ASN A CA 1
ATOM 826 C C . ASN A 1 97 ? 15.907 2.129 4.421 1.00 75.31 97 ASN A C 1
ATOM 828 O O . ASN A 1 97 ? 16.880 2.863 4.281 1.00 75.31 97 ASN A O 1
ATOM 832 N N . GLY A 1 98 ? 14.766 2.377 3.770 1.00 77.31 98 GLY A N 1
ATOM 833 C CA . GLY A 1 98 ? 14.583 3.538 2.885 1.00 77.31 98 GLY A CA 1
ATOM 834 C C . GLY A 1 98 ? 15.109 3.382 1.449 1.00 77.31 98 GLY A C 1
ATOM 835 O O . GLY A 1 98 ? 14.764 4.196 0.598 1.00 77.31 98 GLY A O 1
ATOM 836 N N . GLU A 1 99 ? 15.804 2.292 1.118 1.00 85.81 99 GLU A N 1
ATOM 837 C CA . GLU A 1 99 ? 16.350 1.980 -0.218 1.00 85.81 99 GLU A CA 1
ATOM 838 C C . GLU A 1 99 ? 15.281 1.575 -1.250 1.00 85.81 99 GLU A C 1
ATOM 840 O O . GLU A 1 99 ? 15.599 1.184 -2.371 1.00 85.81 99 GLU A O 1
ATOM 845 N N . SER A 1 100 ? 13.996 1.652 -0.894 1.00 88.25 100 SER A N 1
ATOM 846 C CA . SER A 1 100 ? 12.878 1.214 -1.742 1.00 88.25 100 SER A CA 1
ATOM 847 C C . SER A 1 100 ? 12.899 1.806 -3.160 1.00 88.25 100 SER A C 1
ATOM 849 O O . SER A 1 100 ? 12.640 1.083 -4.119 1.00 88.25 100 SER A O 1
ATOM 851 N N . LEU A 1 101 ? 13.243 3.091 -3.306 1.00 88.56 101 LEU A N 1
ATOM 852 C CA . LEU A 1 101 ? 13.350 3.754 -4.611 1.00 88.56 101 LEU A CA 1
ATOM 853 C C . LEU A 1 101 ? 14.534 3.210 -5.415 1.00 88.56 101 LEU A C 1
ATOM 855 O O . LEU A 1 101 ? 14.349 2.817 -6.562 1.00 88.56 101 LEU A O 1
ATOM 859 N N . ASN A 1 102 ? 15.709 3.097 -4.793 1.00 88.62 102 ASN A N 1
ATOM 860 C CA . ASN A 1 102 ? 16.926 2.583 -5.429 1.00 88.62 102 ASN A CA 1
ATOM 861 C C . ASN A 1 102 ? 16.760 1.126 -5.883 1.00 88.62 102 ASN A C 1
ATOM 863 O O . ASN A 1 102 ? 17.206 0.742 -6.963 1.00 88.62 102 ASN A O 1
ATOM 867 N N . ILE A 1 103 ? 16.105 0.297 -5.066 1.00 90.12 103 ILE A N 1
ATOM 868 C CA . ILE A 1 103 ? 15.796 -1.098 -5.408 1.00 90.12 103 ILE A CA 1
ATOM 869 C C . ILE A 1 103 ? 14.847 -1.151 -6.603 1.00 90.12 103 ILE A C 1
ATOM 871 O O . ILE A 1 103 ? 15.050 -1.940 -7.526 1.00 90.12 103 ILE A O 1
ATOM 875 N N . TYR A 1 104 ? 13.817 -0.306 -6.605 1.00 91.50 104 TYR A N 1
ATOM 876 C CA . TYR A 1 104 ? 12.871 -0.266 -7.708 1.00 91.50 104 TYR A CA 1
ATOM 877 C C . TYR A 1 104 ? 13.504 0.256 -9.000 1.00 91.50 104 TYR A C 1
ATOM 879 O O . TYR A 1 104 ? 13.283 -0.317 -10.059 1.00 91.50 104 TYR A O 1
ATOM 887 N N . GLU A 1 105 ? 14.356 1.273 -8.926 1.00 90.81 105 GLU A N 1
ATOM 888 C CA . GLU A 1 105 ? 15.120 1.755 -10.075 1.00 90.81 105 GLU A CA 1
ATOM 889 C C . GLU A 1 105 ? 16.007 0.652 -10.661 1.00 90.81 105 GLU A C 1
ATOM 891 O O . GLU A 1 105 ? 15.963 0.400 -11.864 1.00 90.81 105 GLU A O 1
ATOM 896 N N . LYS A 1 106 ? 16.748 -0.078 -9.818 1.00 90.38 106 LYS A N 1
ATOM 897 C CA . LYS A 1 106 ? 17.531 -1.241 -10.263 1.00 90.38 106 LYS A CA 1
ATOM 898 C C . LYS A 1 106 ? 16.652 -2.307 -10.910 1.00 90.38 106 LYS A C 1
ATOM 900 O O . LYS A 1 106 ? 17.071 -2.915 -11.889 1.00 90.38 106 LYS A O 1
ATOM 905 N N . LEU A 1 107 ? 15.444 -2.536 -10.392 1.00 92.94 107 LEU A N 1
ATOM 906 C CA . LEU A 1 107 ? 14.473 -3.444 -11.004 1.00 92.94 107 LEU A CA 1
ATOM 907 C C . LEU A 1 107 ? 14.114 -2.989 -12.424 1.00 92.94 107 LEU A C 1
ATOM 909 O O . LEU A 1 107 ? 14.167 -3.802 -13.345 1.00 92.94 107 LEU A O 1
ATOM 913 N N . LEU A 1 108 ? 13.805 -1.705 -12.623 1.00 92.25 108 LEU A N 1
ATOM 914 C CA . LEU A 1 108 ? 13.488 -1.161 -13.946 1.00 92.25 108 LEU A CA 1
ATOM 915 C C . LEU A 1 108 ? 14.683 -1.231 -14.906 1.00 92.25 108 LEU A C 1
ATOM 917 O O . LEU A 1 108 ? 14.512 -1.614 -16.060 1.00 92.25 108 LEU A O 1
ATOM 921 N N . THR A 1 109 ? 15.893 -0.928 -14.440 1.00 90.62 109 THR A N 1
ATOM 922 C CA . THR A 1 109 ? 17.118 -1.036 -15.249 1.00 90.62 109 THR A CA 1
ATOM 923 C C . THR A 1 109 ? 17.379 -2.478 -15.679 1.00 90.62 109 THR A C 1
ATOM 925 O O . THR A 1 109 ? 17.591 -2.749 -16.859 1.00 90.62 109 THR A O 1
ATOM 928 N N . GLU A 1 110 ? 17.286 -3.430 -14.747 1.00 91.00 110 GLU A N 1
ATOM 929 C CA . GLU A 1 110 ? 17.465 -4.852 -15.046 1.00 91.00 110 GLU A CA 1
ATOM 930 C C . GLU A 1 110 ? 16.392 -5.371 -16.011 1.00 91.00 110 GLU A C 1
ATOM 932 O O . GLU A 1 110 ? 16.695 -6.220 -16.849 1.00 91.00 110 GLU A O 1
ATOM 937 N N . TYR A 1 111 ? 15.165 -4.842 -15.938 1.00 90.44 111 TYR A N 1
ATOM 938 C CA . TYR A 1 111 ? 14.121 -5.093 -16.932 1.00 90.44 111 TYR A CA 1
ATOM 939 C C . TYR A 1 111 ? 14.508 -4.564 -18.323 1.00 90.44 111 TYR A C 1
ATOM 941 O O . TYR A 1 111 ? 14.410 -5.302 -19.307 1.00 90.44 111 TYR A O 1
ATOM 949 N N . GLY A 1 112 ? 14.986 -3.317 -18.406 1.00 88.75 112 GLY A N 1
ATOM 950 C CA . GLY A 1 112 ? 15.443 -2.697 -19.653 1.00 88.75 112 GLY A CA 1
ATOM 951 C C . GLY A 1 112 ? 16.508 -3.528 -20.366 1.00 88.75 112 GLY A C 1
ATOM 952 O O . GLY A 1 112 ? 16.403 -3.792 -21.566 1.00 88.75 112 GLY A O 1
ATOM 953 N N . GLU A 1 113 ? 17.468 -4.057 -19.605 1.00 88.19 113 GLU A N 1
ATOM 954 C CA . GLU A 1 113 ? 18.515 -4.926 -20.141 1.00 88.19 113 GLU A CA 1
ATOM 955 C C . GLU A 1 113 ? 17.971 -6.231 -20.745 1.00 88.19 113 GLU A C 1
ATOM 957 O O . GLU A 1 113 ? 18.549 -6.745 -21.699 1.00 88.19 113 GLU A O 1
ATOM 962 N N . ILE A 1 114 ? 16.867 -6.781 -20.218 1.00 84.75 114 ILE A N 1
ATOM 963 C CA . ILE A 1 114 ? 16.234 -7.996 -20.768 1.00 84.75 114 ILE A CA 1
ATOM 964 C C . ILE A 1 114 ? 15.604 -7.714 -22.130 1.00 84.75 114 ILE A C 1
ATOM 966 O O . ILE A 1 114 ? 15.649 -8.566 -23.015 1.00 84.75 114 ILE A O 1
ATOM 970 N N . ARG A 1 115 ? 14.981 -6.542 -22.282 1.00 81.94 115 ARG A N 1
ATOM 971 C CA . ARG A 1 115 ? 14.328 -6.126 -23.530 1.00 81.94 115 ARG A CA 1
ATOM 972 C C . ARG A 1 115 ? 15.321 -5.568 -24.543 1.00 81.94 115 ARG A C 1
ATOM 974 O O . ARG A 1 115 ? 14.972 -5.450 -25.701 1.00 81.94 115 ARG A O 1
ATOM 981 N N . GLY A 1 116 ? 16.556 -5.286 -24.133 1.00 72.06 116 GLY A N 1
ATOM 982 C CA . GLY A 1 116 ? 17.603 -4.802 -25.023 1.00 72.06 116 GLY A CA 1
ATOM 983 C C . GLY A 1 116 ? 17.660 -3.282 -25.152 1.00 72.06 116 GLY A C 1
ATOM 984 O O . GLY A 1 116 ? 18.069 -2.834 -26.211 1.00 72.06 116 GLY A O 1
ATOM 985 N N . ASN A 1 117 ? 17.293 -2.516 -24.107 1.00 61.44 117 ASN A N 1
ATOM 986 C CA . ASN A 1 117 ? 17.380 -1.046 -23.906 1.00 61.44 117 ASN A CA 1
ATOM 987 C C . ASN A 1 117 ? 16.822 -0.104 -25.003 1.00 61.44 117 ASN A C 1
ATOM 989 O O . ASN A 1 117 ? 16.437 1.017 -24.687 1.00 61.44 117 ASN A O 1
ATOM 993 N N . TYR A 1 118 ? 16.769 -0.527 -26.261 1.00 61.81 118 TYR A N 1
ATOM 994 C CA . TYR A 1 118 ? 16.213 0.176 -27.411 1.00 61.81 118 TYR A CA 1
ATOM 995 C C . TYR A 1 118 ? 14.748 -0.210 -27.660 1.00 61.81 118 TYR A C 1
ATOM 997 O O . TYR A 1 118 ? 14.013 0.585 -28.237 1.00 61.81 118 TYR A O 1
ATOM 1005 N N . ASP A 1 119 ? 14.317 -1.374 -27.158 1.00 69.19 119 ASP A N 1
ATOM 1006 C CA . ASP A 1 119 ? 12.952 -1.903 -27.317 1.00 69.19 119 ASP A CA 1
ATOM 1007 C C . ASP A 1 119 ? 12.044 -1.596 -26.106 1.00 69.19 119 ASP A C 1
ATOM 1009 O O . ASP A 1 119 ? 10.954 -2.150 -25.982 1.00 69.19 119 ASP A O 1
ATOM 1013 N N . THR A 1 120 ? 12.501 -0.769 -25.155 1.00 80.62 120 THR A N 1
ATOM 1014 C CA . THR A 1 120 ? 11.661 -0.280 -24.049 1.00 80.62 120 THR A CA 1
ATOM 1015 C C . THR A 1 120 ? 12.109 1.091 -23.555 1.00 80.62 120 THR A C 1
ATOM 1017 O O . THR A 1 120 ? 13.295 1.376 -23.400 1.00 80.62 120 THR A O 1
ATOM 1020 N N . ASN A 1 121 ? 11.134 1.942 -23.253 1.00 79.19 121 ASN A N 1
ATOM 1021 C CA . ASN A 1 121 ? 11.317 3.258 -22.644 1.00 79.19 121 ASN A CA 1
ATOM 1022 C C . ASN A 1 121 ? 11.054 3.253 -21.122 1.00 79.19 121 ASN A C 1
ATOM 1024 O O . ASN A 1 121 ? 11.228 4.283 -20.471 1.00 79.19 121 ASN A O 1
ATOM 1028 N N . ILE A 1 122 ? 10.677 2.107 -20.540 1.00 85.94 122 ILE A N 1
ATOM 1029 C CA . ILE A 1 122 ? 10.295 1.963 -19.127 1.00 85.94 122 ILE A CA 1
ATOM 1030 C C . ILE A 1 122 ? 11.344 2.516 -18.146 1.00 85.94 122 ILE A C 1
ATOM 1032 O O . ILE A 1 122 ? 10.956 3.297 -17.268 1.00 85.94 122 ILE A O 1
ATOM 1036 N N . PRO A 1 123 ? 12.651 2.189 -18.268 1.00 85.25 123 PRO A N 1
ATOM 1037 C CA . PRO A 1 123 ? 13.664 2.703 -17.341 1.00 85.25 123 PRO A CA 1
ATOM 1038 C C . PRO A 1 123 ? 13.734 4.238 -17.326 1.00 85.25 123 PRO A C 1
ATOM 1040 O O . PRO A 1 123 ? 14.013 4.844 -16.294 1.00 85.25 123 PRO A O 1
ATOM 1043 N N . ASN A 1 124 ? 13.404 4.881 -18.450 1.00 83.00 124 ASN A N 1
ATOM 1044 C CA . ASN A 1 124 ? 13.536 6.326 -18.625 1.00 83.00 124 ASN A CA 1
ATOM 1045 C C . ASN A 1 124 ? 12.429 7.123 -17.918 1.00 83.00 124 ASN A C 1
ATOM 1047 O O . ASN A 1 124 ? 12.563 8.332 -17.731 1.00 83.00 124 ASN A O 1
ATOM 1051 N N . PHE A 1 125 ? 11.323 6.488 -17.517 1.00 79.62 125 PHE A N 1
ATOM 1052 C CA . PHE A 1 125 ? 10.192 7.209 -16.932 1.00 79.62 125 PHE A CA 1
ATOM 1053 C C . PHE A 1 125 ? 10.317 7.488 -15.438 1.00 79.62 125 PHE A C 1
ATOM 1055 O O . PHE A 1 125 ? 9.690 8.435 -14.953 1.00 79.62 125 PHE A O 1
ATOM 1062 N N . PHE A 1 126 ? 11.097 6.690 -14.707 1.00 76.31 126 PHE A N 1
ATOM 1063 C CA . PHE A 1 126 ? 11.043 6.687 -13.249 1.00 76.31 126 PHE A CA 1
ATOM 1064 C C . PHE A 1 126 ? 11.598 7.971 -12.619 1.00 76.31 126 PHE A C 1
ATOM 1066 O O . PHE A 1 126 ? 10.846 8.721 -11.993 1.00 76.31 126 PHE A O 1
ATOM 1073 N N . HIS A 1 127 ? 12.874 8.268 -12.864 1.00 70.25 127 HIS A N 1
ATOM 1074 C CA . HIS A 1 127 ? 13.589 9.429 -12.316 1.00 70.25 127 HIS A CA 1
ATOM 1075 C C . HIS A 1 127 ? 12.990 10.797 -12.690 1.00 70.25 127 HIS A C 1
ATOM 1077 O O . HIS A 1 127 ? 12.719 11.606 -11.801 1.00 70.25 127 HIS A O 1
ATOM 1083 N N . PRO A 1 128 ? 12.714 11.110 -13.973 1.00 67.50 128 PRO A N 1
ATOM 1084 C CA . PRO A 1 128 ? 12.252 12.453 -14.319 1.00 67.50 128 PRO A CA 1
ATOM 1085 C C . PRO A 1 128 ? 10.807 12.747 -13.883 1.00 67.50 128 PRO A C 1
ATOM 1087 O O . PRO A 1 128 ? 10.464 13.918 -13.709 1.00 67.50 128 PRO A O 1
ATOM 1090 N N . ASN A 1 129 ? 9.960 11.722 -13.697 1.00 67.19 129 ASN A N 1
ATOM 1091 C CA . ASN A 1 129 ? 8.507 11.905 -13.586 1.00 67.19 129 ASN A CA 1
ATOM 1092 C C . ASN A 1 129 ? 7.867 11.242 -12.356 1.00 67.19 129 ASN A C 1
ATOM 1094 O O . ASN A 1 129 ? 7.014 11.854 -11.708 1.00 67.19 129 ASN A O 1
ATOM 1098 N N . ILE A 1 130 ? 8.220 9.991 -12.053 1.00 75.50 130 ILE A N 1
ATOM 1099 C CA . ILE A 1 130 ? 7.497 9.159 -11.078 1.00 75.50 130 ILE A CA 1
ATOM 1100 C C . ILE A 1 130 ? 7.987 9.424 -9.662 1.00 75.50 130 ILE A C 1
ATOM 1102 O O . ILE A 1 130 ? 7.159 9.631 -8.778 1.00 75.50 130 ILE A O 1
ATOM 1106 N N . GLU A 1 131 ? 9.302 9.505 -9.460 1.00 78.56 131 GLU A N 1
ATOM 1107 C CA . GLU A 1 131 ? 9.890 9.753 -8.140 1.00 78.56 131 GLU A CA 1
ATOM 1108 C C . GLU A 1 131 ? 9.315 11.019 -7.487 1.00 78.56 131 GLU A C 1
ATOM 1110 O O . GLU A 1 131 ? 8.839 10.975 -6.357 1.00 78.56 131 GLU A O 1
ATOM 1115 N N . LYS A 1 132 ? 9.229 12.122 -8.240 1.00 78.94 132 LYS A N 1
ATOM 1116 C CA . LYS A 1 132 ? 8.670 13.402 -7.765 1.00 78.94 132 LYS A CA 1
ATOM 1117 C C . LYS A 1 132 ? 7.183 13.346 -7.405 1.00 78.94 132 LYS A C 1
ATOM 1119 O O . LYS A 1 132 ? 6.693 14.215 -6.695 1.00 78.94 132 LYS A O 1
ATOM 1124 N N . THR A 1 133 ? 6.458 12.367 -7.937 1.00 80.19 133 THR A N 1
ATOM 1125 C CA . THR A 1 133 ? 5.021 12.181 -7.682 1.00 80.19 133 THR A CA 1
ATOM 1126 C C . THR A 1 133 ? 4.781 11.341 -6.427 1.00 80.19 133 THR A C 1
ATOM 1128 O O . THR A 1 133 ? 3.702 11.389 -5.840 1.00 80.19 133 THR A O 1
ATOM 1131 N N . LEU A 1 134 ? 5.777 10.565 -5.997 1.00 85.44 134 LEU A N 1
ATOM 1132 C CA . LEU A 1 134 ? 5.673 9.710 -4.827 1.00 85.44 134 LEU A CA 1
ATOM 1133 C C . LEU A 1 134 ? 5.770 10.534 -3.545 1.00 85.44 134 LEU A C 1
ATOM 1135 O O . LEU A 1 134 ? 6.829 11.031 -3.178 1.00 85.44 134 LEU A O 1
ATOM 1139 N N . ASN A 1 135 ? 4.668 10.593 -2.809 1.00 86.31 135 ASN A N 1
ATOM 1140 C CA . ASN A 1 135 ? 4.616 11.144 -1.460 1.00 86.31 135 ASN A CA 1
ATOM 1141 C C . ASN A 1 135 ? 4.022 10.112 -0.481 1.00 86.31 135 ASN A C 1
ATOM 1143 O O . ASN A 1 135 ? 3.658 8.998 -0.874 1.00 86.31 135 ASN A O 1
ATOM 1147 N N . SER A 1 136 ? 3.983 10.445 0.810 1.00 87.25 136 SER A N 1
ATOM 1148 C CA . SER A 1 136 ? 3.400 9.572 1.839 1.00 87.25 136 SER A CA 1
ATOM 1149 C C . SER A 1 136 ? 1.901 9.359 1.628 1.00 87.25 136 SER A C 1
ATOM 1151 O O . SER A 1 136 ? 1.445 8.222 1.666 1.00 87.25 136 SER A O 1
ATOM 1153 N N . GLU A 1 137 ? 1.158 10.419 1.302 1.00 90.38 137 GLU A N 1
ATOM 1154 C CA . GLU A 1 137 ? -0.295 10.380 1.093 1.00 90.38 137 GLU A CA 1
ATOM 1155 C C . GLU A 1 137 ? -0.709 9.369 0.016 1.00 90.38 137 GLU A C 1
ATOM 1157 O O . GLU A 1 137 ? -1.628 8.576 0.210 1.00 90.38 137 GLU A O 1
ATOM 1162 N N . LEU A 1 138 ? 0.000 9.339 -1.113 1.00 91.56 138 LEU A N 1
ATOM 1163 C CA . LEU A 1 138 ? -0.263 8.408 -2.205 1.00 91.56 138 LEU A CA 1
ATOM 1164 C C . LEU A 1 138 ? 0.012 6.954 -1.790 1.00 91.56 138 LEU A C 1
ATOM 1166 O O . LEU A 1 138 ? -0.751 6.055 -2.148 1.00 91.56 138 LEU A O 1
ATOM 1170 N N . LYS A 1 139 ? 1.081 6.719 -1.017 1.00 91.75 139 LYS A N 1
ATOM 1171 C CA . LYS A 1 139 ? 1.426 5.391 -0.480 1.00 91.75 139 LYS A CA 1
ATOM 1172 C C . LYS A 1 139 ? 0.386 4.909 0.531 1.00 91.75 139 LYS A C 1
ATOM 1174 O O . LYS A 1 139 ? 0.010 3.737 0.507 1.00 91.75 139 LYS A O 1
ATOM 1179 N N . ASP A 1 140 ? -0.093 5.804 1.387 1.00 92.00 140 ASP A N 1
ATOM 1180 C CA . ASP A 1 140 ? -1.110 5.512 2.396 1.00 92.00 140 ASP A CA 1
ATOM 1181 C C . ASP A 1 140 ? -2.469 5.232 1.754 1.00 92.00 140 ASP A C 1
ATOM 1183 O O . ASP A 1 140 ? -3.122 4.234 2.073 1.00 92.00 140 ASP A O 1
ATOM 1187 N N . LEU A 1 141 ? -2.861 6.045 0.770 1.00 93.75 141 LEU A N 1
ATOM 1188 C CA . LEU A 1 141 ? -4.096 5.836 0.022 1.00 93.75 141 LEU A CA 1
ATOM 1189 C C . LEU A 1 141 ? -4.056 4.509 -0.742 1.00 93.75 141 LEU A C 1
ATOM 1191 O O . LEU A 1 141 ? -5.010 3.733 -0.686 1.00 93.75 141 LEU A O 1
ATOM 1195 N N . TYR A 1 142 ? -2.929 4.196 -1.384 1.00 94.44 142 TYR A N 1
ATOM 1196 C CA . TYR A 1 142 ? -2.729 2.900 -2.024 1.00 94.44 142 TYR A CA 1
ATOM 1197 C C . TYR A 1 142 ? -2.858 1.739 -1.040 1.00 94.44 142 TYR A C 1
ATOM 1199 O O . TYR A 1 142 ? -3.613 0.801 -1.306 1.00 94.44 142 TYR A O 1
ATOM 1207 N N . HIS A 1 143 ? -2.170 1.808 0.102 1.00 94.00 143 HIS A N 1
ATOM 1208 C CA . HIS A 1 143 ? -2.232 0.767 1.125 1.00 94.00 143 HIS A CA 1
ATOM 1209 C C . HIS A 1 143 ? -3.669 0.508 1.578 1.00 94.00 143 HIS A C 1
ATOM 1211 O O . HIS A 1 143 ? -4.116 -0.639 1.642 1.00 94.00 143 HIS A O 1
ATOM 1217 N N . LEU A 1 144 ? -4.410 1.586 1.838 1.00 94.62 144 LEU A N 1
ATOM 1218 C CA . LEU A 1 144 ? -5.793 1.527 2.283 1.00 94.62 144 LEU A CA 1
ATOM 1219 C C . LEU A 1 144 ? -6.700 0.855 1.240 1.00 94.62 144 LEU A C 1
ATOM 1221 O O . LEU A 1 144 ? -7.419 -0.096 1.561 1.00 94.62 144 LEU A O 1
ATOM 1225 N N . TYR A 1 145 ? -6.627 1.289 -0.021 1.00 93.81 145 TYR A N 1
ATOM 1226 C CA . TYR A 1 145 ? -7.402 0.692 -1.114 1.00 93.81 145 TYR A CA 1
ATOM 1227 C C . TYR A 1 145 ? -7.015 -0.767 -1.370 1.00 93.81 145 TYR A C 1
ATOM 1229 O O . TYR A 1 145 ? -7.886 -1.600 -1.626 1.00 93.81 145 TYR A O 1
ATOM 1237 N N . TYR A 1 146 ? -5.732 -1.109 -1.256 1.00 91.56 146 TYR A N 1
ATOM 1238 C CA . TYR A 1 146 ? -5.254 -2.476 -1.429 1.00 91.56 146 TYR A CA 1
ATOM 1239 C C . TYR A 1 146 ? -5.762 -3.413 -0.327 1.00 91.56 146 TYR A C 1
ATOM 1241 O O . TYR A 1 146 ? -6.261 -4.504 -0.622 1.00 91.56 146 TYR A O 1
ATOM 1249 N N . LYS A 1 147 ? -5.726 -2.977 0.938 1.00 90.44 147 LYS A N 1
ATOM 1250 C CA . LYS A 1 147 ? -6.306 -3.718 2.071 1.00 90.44 147 LYS A CA 1
ATOM 1251 C C . LYS A 1 147 ? -7.809 -3.913 1.907 1.00 90.44 147 LYS A C 1
ATOM 1253 O O . LYS A 1 147 ? -8.307 -5.024 2.093 1.00 90.44 147 LYS A O 1
ATOM 1258 N N . PHE A 1 148 ? -8.517 -2.872 1.478 1.00 91.56 148 PHE A N 1
ATOM 1259 C CA . PHE A 1 148 ? -9.946 -2.959 1.207 1.00 91.56 148 PHE A CA 1
ATOM 1260 C C . PHE A 1 148 ? -10.269 -3.900 0.041 1.00 91.56 148 PHE A C 1
ATOM 1262 O O . PHE A 1 148 ? -11.195 -4.705 0.123 1.00 91.56 148 PHE A O 1
ATOM 1269 N N . TYR A 1 149 ? -9.474 -3.869 -1.028 1.00 88.94 149 TYR A N 1
ATOM 1270 C CA . TYR A 1 149 ? -9.603 -4.802 -2.144 1.00 88.94 149 TYR A CA 1
ATOM 1271 C C . TYR A 1 149 ? -9.430 -6.260 -1.696 1.00 88.94 149 TYR A C 1
ATOM 1273 O O . TYR A 1 149 ? -10.269 -7.101 -2.020 1.00 88.94 149 TYR A O 1
ATOM 1281 N N . LYS A 1 150 ? -8.401 -6.559 -0.893 1.00 86.19 150 LYS A N 1
ATOM 1282 C CA . LYS A 1 150 ? -8.201 -7.900 -0.320 1.00 86.19 150 LYS A CA 1
ATOM 1283 C C . LYS A 1 150 ? -9.368 -8.342 0.563 1.00 86.19 150 LYS A C 1
ATOM 1285 O O . LYS A 1 150 ? -9.799 -9.492 0.477 1.00 86.19 150 LYS A O 1
ATOM 1290 N N . LEU A 1 151 ? -9.906 -7.426 1.371 1.00 88.19 151 LEU A N 1
ATOM 1291 C CA . LEU A 1 151 ? -11.095 -7.680 2.183 1.00 88.19 151 LEU A CA 1
ATOM 1292 C C . LEU A 1 151 ? -12.293 -8.094 1.310 1.00 88.19 151 LEU A C 1
ATOM 1294 O O . LEU A 1 151 ? -12.997 -9.035 1.673 1.00 88.19 151 LEU A O 1
ATOM 1298 N N . LYS A 1 152 ? -12.499 -7.434 0.161 1.00 87.81 152 LYS A N 1
ATOM 1299 C CA . LYS A 1 152 ? -13.576 -7.758 -0.794 1.00 87.81 152 LYS A CA 1
ATOM 1300 C C . LYS A 1 152 ? -13.404 -9.110 -1.485 1.00 87.81 152 LYS A C 1
ATOM 1302 O O . LYS A 1 152 ? -14.392 -9.795 -1.722 1.00 87.81 152 LYS A O 1
ATOM 1307 N N . LEU A 1 153 ? -12.172 -9.504 -1.814 1.00 83.44 153 LEU A N 1
ATOM 1308 C CA . LEU A 1 153 ? -11.897 -10.807 -2.439 1.00 83.44 153 LEU A CA 1
ATOM 1309 C C . LEU A 1 153 ? -12.129 -11.986 -1.484 1.00 83.44 153 LEU A C 1
ATOM 1311 O O . LEU A 1 153 ? -12.446 -13.093 -1.916 1.00 83.44 153 LEU A O 1
ATOM 1315 N N . GLY A 1 154 ? -11.946 -11.764 -0.181 1.00 72.88 154 GLY A N 1
ATOM 1316 C CA . GLY A 1 154 ? -12.140 -12.789 0.838 1.00 72.88 154 GLY A CA 1
ATOM 1317 C C . GLY A 1 154 ? -11.061 -13.878 0.870 1.00 72.88 154 GLY A C 1
ATOM 1318 O O . GLY A 1 154 ? -11.227 -14.836 1.612 1.00 72.88 154 GLY A O 1
ATOM 1319 N N . GLU A 1 155 ? -9.955 -13.768 0.129 1.00 68.50 155 GLU A N 1
ATOM 1320 C CA . GLU A 1 155 ? -8.885 -14.784 0.131 1.00 68.50 155 GLU A CA 1
ATOM 1321 C C . GLU A 1 155 ? -8.257 -14.953 1.527 1.00 68.50 155 GLU A C 1
ATOM 1323 O O . GLU A 1 155 ? -8.394 -16.005 2.148 1.00 68.50 155 GLU A O 1
ATOM 1328 N N . GLU A 1 156 ? -7.648 -13.889 2.064 1.00 65.75 156 GLU A N 1
ATOM 1329 C CA . GLU A 1 156 ? -7.027 -13.867 3.404 1.00 65.75 156 GLU A CA 1
ATOM 1330 C C . GLU A 1 156 ? -8.054 -13.654 4.536 1.00 65.75 156 GLU A C 1
ATOM 1332 O O . GLU A 1 156 ? -7.767 -13.896 5.707 1.00 65.75 156 GLU A O 1
ATOM 1337 N N . CYS A 1 157 ? -9.270 -13.213 4.194 1.00 73.69 157 CYS A N 1
ATOM 1338 C CA . CYS A 1 157 ? -10.267 -12.725 5.151 1.00 73.69 157 CYS A CA 1
ATOM 1339 C C . CYS A 1 157 ? -11.500 -13.628 5.296 1.00 73.69 157 CYS A C 1
ATOM 1341 O O . CYS A 1 157 ? -12.392 -13.306 6.076 1.00 73.69 157 CYS A O 1
ATOM 1343 N N . ARG A 1 158 ? -11.566 -14.766 4.592 1.00 70.38 158 ARG A N 1
ATOM 1344 C CA . ARG A 1 158 ? -12.740 -15.664 4.571 1.00 70.38 158 ARG A CA 1
ATOM 1345 C C . ARG A 1 158 ? -13.185 -16.144 5.952 1.00 70.38 158 ARG A C 1
ATOM 1347 O O . ARG A 1 158 ? -14.379 -16.188 6.217 1.00 70.38 158 ARG A O 1
ATOM 1354 N N . SER A 1 159 ? -12.246 -16.493 6.829 1.00 71.31 159 SER A N 1
ATOM 1355 C CA . SER A 1 159 ? -12.546 -16.991 8.180 1.00 71.31 159 SER A CA 1
ATOM 1356 C C . SER A 1 159 ? -12.600 -15.895 9.250 1.00 71.31 159 SER A C 1
ATOM 1358 O O . SER A 1 159 ? -13.113 -16.142 10.335 1.00 71.31 159 SER A O 1
ATOM 1360 N N . ASN A 1 160 ? -12.087 -14.692 8.959 1.00 76.12 160 ASN A N 1
ATOM 1361 C CA . ASN A 1 160 ? -11.893 -13.602 9.924 1.00 76.12 160 ASN A CA 1
ATOM 1362 C C . ASN A 1 160 ? -12.214 -12.225 9.313 1.00 76.12 160 ASN A C 1
ATOM 1364 O O . ASN A 1 160 ? -11.494 -11.245 9.523 1.00 76.12 160 ASN A O 1
ATOM 1368 N N . ASN A 1 161 ? -13.310 -12.139 8.559 1.00 79.62 161 ASN A N 1
ATOM 1369 C CA . ASN A 1 161 ? -13.712 -10.934 7.831 1.00 79.62 161 ASN A CA 1
ATOM 1370 C C . ASN A 1 161 ? -13.855 -9.709 8.755 1.00 79.62 161 ASN A C 1
ATOM 1372 O O . ASN A 1 161 ? -13.390 -8.630 8.403 1.00 79.62 161 ASN A O 1
ATOM 1376 N N . GLY A 1 162 ? -14.378 -9.888 9.972 1.00 83.12 162 GLY A N 1
ATOM 1377 C CA . GLY A 1 162 ? -14.466 -8.833 10.983 1.00 83.12 162 GLY A CA 1
ATOM 1378 C C . GLY A 1 162 ? -13.104 -8.309 11.457 1.00 83.12 162 GLY A C 1
ATOM 1379 O O . GLY A 1 162 ? -12.965 -7.111 11.691 1.00 83.12 162 GLY A O 1
ATOM 1380 N N . LYS A 1 163 ? -12.074 -9.165 11.553 1.00 84.12 163 LYS A N 1
ATOM 1381 C CA . LYS A 1 163 ? -10.712 -8.734 11.920 1.00 84.12 163 LYS A CA 1
ATOM 1382 C C . LYS A 1 163 ? -10.073 -7.927 10.791 1.00 84.12 163 LYS A C 1
ATOM 1384 O O . LYS A 1 163 ? -9.568 -6.842 11.048 1.00 84.12 163 LYS A O 1
ATOM 1389 N N . CYS A 1 164 ? -10.148 -8.418 9.555 1.00 86.88 164 CYS A N 1
ATOM 1390 C CA . CYS A 1 164 ? -9.642 -7.681 8.396 1.00 86.88 164 CYS A CA 1
ATOM 1391 C C . CYS A 1 164 ? -10.361 -6.338 8.208 1.00 86.88 164 CYS A C 1
ATOM 1393 O O . CYS A 1 164 ? -9.726 -5.324 7.933 1.00 86.88 164 CYS A O 1
ATOM 1395 N N . ALA A 1 165 ? -11.688 -6.327 8.374 1.00 88.19 165 ALA A N 1
ATOM 1396 C CA . ALA A 1 165 ? -12.479 -5.105 8.337 1.00 88.19 165 ALA A CA 1
ATOM 1397 C C . ALA A 1 165 ? -12.005 -4.118 9.407 1.00 88.19 165 ALA A C 1
ATOM 1399 O O . ALA A 1 165 ? -11.833 -2.939 9.116 1.00 88.19 165 ALA A O 1
ATOM 1400 N N . LYS A 1 166 ? -11.716 -4.613 10.617 1.00 87.94 166 LYS A N 1
ATOM 1401 C CA . LYS A 1 166 ? -11.195 -3.785 11.705 1.00 87.94 166 LYS A CA 1
ATOM 1402 C C . LYS A 1 166 ? -9.842 -3.182 11.350 1.00 87.94 166 LYS A C 1
ATOM 1404 O O . LYS A 1 166 ? -9.686 -1.979 11.477 1.00 87.94 166 LYS A O 1
ATOM 1409 N N . GLU A 1 167 ? -8.901 -3.983 10.859 1.00 88.75 167 GLU A N 1
ATOM 1410 C CA . GLU A 1 167 ? -7.588 -3.490 10.424 1.00 88.75 167 GLU A CA 1
ATOM 1411 C C . GLU A 1 167 ? -7.716 -2.424 9.324 1.00 88.75 167 GLU A C 1
ATOM 1413 O O . GLU A 1 167 ? -7.020 -1.412 9.355 1.00 88.75 167 GLU A O 1
ATOM 1418 N N . CYS A 1 168 ? -8.644 -2.608 8.380 1.00 91.62 168 CYS A N 1
ATOM 1419 C CA . CYS A 1 168 ? -8.927 -1.622 7.339 1.00 91.62 168 CYS A CA 1
ATOM 1420 C C . CYS A 1 168 ? -9.503 -0.315 7.917 1.00 91.62 168 CYS A C 1
ATOM 1422 O O . CYS A 1 168 ? -9.094 0.771 7.503 1.00 91.62 168 CYS A O 1
ATOM 1424 N N . SER A 1 169 ? -10.428 -0.405 8.881 1.00 91.19 169 SER A N 1
ATOM 1425 C CA . SER A 1 169 ? -10.956 0.761 9.599 1.00 91.19 169 SER A CA 1
ATOM 1426 C C . SER A 1 169 ? -9.874 1.480 10.400 1.00 91.19 169 SER A C 1
ATOM 1428 O O . SER A 1 169 ? -9.790 2.704 10.346 1.00 91.19 169 SER A O 1
ATOM 1430 N N . ASP A 1 170 ? -9.030 0.736 11.112 1.00 91.25 170 ASP A N 1
ATOM 1431 C CA . ASP A 1 170 ? -7.951 1.285 11.934 1.00 91.25 170 ASP A CA 1
ATOM 1432 C C . ASP A 1 170 ? -6.982 2.097 11.065 1.00 91.25 170 ASP A C 1
ATOM 1434 O O . ASP A 1 170 ? -6.692 3.249 11.387 1.00 91.25 170 ASP A O 1
ATOM 1438 N N . LEU A 1 171 ? -6.582 1.547 9.911 1.00 93.00 171 LEU A N 1
ATOM 1439 C CA . LEU A 1 171 ? -5.746 2.241 8.926 1.00 93.00 171 LEU A CA 1
ATOM 1440 C C . LEU A 1 171 ? -6.379 3.543 8.436 1.00 93.00 171 LEU A C 1
ATOM 1442 O O . LEU A 1 171 ? -5.716 4.579 8.432 1.00 93.00 171 LEU A O 1
ATOM 1446 N N . TYR A 1 172 ? -7.662 3.514 8.062 1.00 93.00 172 TYR A N 1
ATOM 1447 C CA . TYR A 1 172 ? -8.378 4.726 7.663 1.00 93.00 172 TYR A CA 1
ATOM 1448 C C . TYR A 1 172 ? -8.303 5.801 8.752 1.00 93.00 172 TYR A C 1
ATOM 1450 O O . TYR A 1 172 ? -7.985 6.952 8.458 1.00 93.00 172 TYR A O 1
ATOM 1458 N N . HIS A 1 173 ? -8.559 5.438 10.011 1.00 89.00 173 HIS A N 1
ATOM 1459 C CA . HIS A 1 173 ? -8.535 6.397 11.111 1.00 89.00 173 HIS A CA 1
ATOM 1460 C C . HIS A 1 173 ? -7.141 6.946 11.382 1.00 89.00 173 HIS A C 1
ATOM 1462 O O . HIS A 1 173 ? -7.020 8.146 11.615 1.00 89.00 173 HIS A O 1
ATOM 1468 N N . THR A 1 174 ? -6.104 6.111 11.299 1.00 91.38 174 THR A N 1
ATOM 1469 C CA . THR A 1 174 ? -4.712 6.565 11.376 1.00 91.38 174 THR A CA 1
ATOM 1470 C C . THR A 1 174 ? -4.422 7.607 10.301 1.00 91.38 174 THR A C 1
ATOM 1472 O O . THR A 1 174 ? -3.961 8.698 10.626 1.00 91.38 174 THR A O 1
ATOM 1475 N N . TYR A 1 175 ? -4.763 7.332 9.044 1.00 91.81 175 TYR A N 1
ATOM 1476 C CA . TYR A 1 175 ? -4.533 8.263 7.938 1.00 91.81 175 TYR A CA 1
ATOM 1477 C C . TYR A 1 175 ? -5.396 9.521 8.016 1.00 91.81 175 TYR A C 1
ATOM 1479 O O . TYR A 1 175 ? -4.951 10.603 7.655 1.00 91.81 175 TYR A O 1
ATOM 1487 N N . LYS A 1 176 ? -6.609 9.423 8.565 1.00 89.88 176 LYS A N 1
ATOM 1488 C CA . LYS A 1 176 ? -7.490 10.577 8.762 1.00 89.88 176 LYS A CA 1
ATOM 1489 C C . LYS A 1 176 ? -6.951 11.566 9.804 1.00 89.88 176 LYS A C 1
ATOM 1491 O O . LYS A 1 176 ? -7.376 12.716 9.790 1.00 89.88 176 LYS A O 1
ATOM 1496 N N . THR A 1 177 ? -6.022 11.166 10.681 1.00 87.75 177 THR A N 1
ATOM 1497 C CA . THR A 1 177 ? -5.433 12.080 11.682 1.00 87.75 177 THR A CA 1
ATOM 1498 C C . THR A 1 177 ? -4.655 13.244 11.072 1.00 87.75 177 THR A C 1
ATOM 1500 O O . THR A 1 177 ? -4.564 14.286 11.711 1.00 87.75 177 THR A O 1
ATOM 1503 N N . SER A 1 178 ? -4.141 13.107 9.843 1.00 84.31 178 SER A N 1
ATOM 1504 C CA . SER A 1 178 ? -3.456 14.195 9.132 1.00 84.31 178 SER A CA 1
ATOM 1505 C C . SER A 1 178 ? -4.417 15.183 8.455 1.00 84.31 178 SER A C 1
ATOM 1507 O O . SER A 1 178 ? -3.971 16.162 7.861 1.00 84.31 178 SER A O 1
ATOM 1509 N N . CYS A 1 179 ? -5.729 14.937 8.513 1.00 86.62 179 CYS A N 1
ATOM 1510 C CA . CYS A 1 179 ? -6.749 15.811 7.945 1.00 86.62 179 CYS A CA 1
ATOM 1511 C C . CYS A 1 179 ? -7.233 16.826 8.984 1.00 86.62 179 CYS A C 1
ATOM 1513 O O . CYS A 1 179 ? -8.167 16.550 9.740 1.00 86.62 179 CYS A O 1
ATOM 1515 N N . ASP A 1 180 ? -6.627 18.013 8.993 1.00 75.06 180 ASP A N 1
ATOM 1516 C CA . ASP A 1 180 ? -7.087 19.135 9.815 1.00 75.06 180 ASP A CA 1
ATOM 1517 C C . ASP A 1 180 ? -8.429 19.688 9.314 1.00 75.06 180 ASP A C 1
ATOM 1519 O O . ASP A 1 180 ? -8.713 19.710 8.115 1.00 75.06 180 ASP A O 1
ATOM 1523 N N . SER A 1 181 ? -9.243 20.224 10.229 1.00 64.31 181 SER A N 1
ATOM 1524 C CA . SER A 1 181 ? -10.592 20.735 9.930 1.00 64.31 181 SER A CA 1
ATOM 1525 C C . SER A 1 181 ? -10.639 21.878 8.905 1.00 64.31 181 SER A C 1
ATOM 1527 O O . SER A 1 181 ? -11.716 22.195 8.407 1.00 64.31 181 SER A O 1
ATOM 1529 N N . ASN A 1 182 ? -9.495 22.496 8.594 1.00 58.12 182 ASN A N 1
ATOM 1530 C CA . ASN A 1 182 ? -9.401 23.691 7.754 1.00 58.12 182 ASN A CA 1
ATOM 1531 C C . ASN A 1 182 ? -8.714 23.455 6.397 1.00 58.12 182 ASN A C 1
ATOM 1533 O O . ASN A 1 182 ? -8.680 24.379 5.591 1.00 58.12 182 ASN A O 1
ATOM 1537 N N . ASN A 1 183 ? -8.189 22.253 6.128 1.00 60.31 183 ASN A N 1
ATOM 1538 C CA . ASN A 1 183 ? -7.492 21.939 4.877 1.00 60.31 183 ASN A CA 1
ATOM 1539 C C . ASN A 1 183 ? -8.136 20.733 4.193 1.00 60.31 183 ASN A C 1
ATOM 1541 O O . ASN A 1 183 ? -7.810 19.577 4.457 1.00 60.31 183 ASN A O 1
ATOM 1545 N N . GLN A 1 184 ? -9.056 21.018 3.274 1.00 69.44 184 GLN A N 1
ATOM 1546 C CA . GLN A 1 184 ? -9.667 20.009 2.420 1.00 69.44 184 GLN A CA 1
ATOM 1547 C C . GLN A 1 184 ? -8.707 19.651 1.279 1.00 69.44 184 GLN A C 1
ATOM 1549 O O . GLN A 1 184 ? -8.873 20.088 0.145 1.00 69.44 184 GLN A O 1
ATOM 1554 N N . THR A 1 185 ? -7.659 18.892 1.602 1.00 86.31 185 THR A N 1
ATOM 1555 C CA . THR A 1 185 ? -6.719 18.382 0.598 1.00 86.31 185 THR A CA 1
ATOM 1556 C C . THR A 1 185 ? -7.382 17.309 -0.268 1.00 86.31 185 THR A C 1
ATOM 1558 O O . THR A 1 185 ? -8.363 16.666 0.137 1.00 86.31 185 THR A O 1
ATOM 1561 N N . ASP A 1 186 ? -6.832 17.076 -1.462 1.00 88.12 186 ASP A N 1
ATOM 1562 C CA . ASP A 1 186 ? -7.279 15.989 -2.339 1.00 88.12 186 ASP A CA 1
ATOM 1563 C C . ASP A 1 186 ? -7.204 14.637 -1.618 1.00 88.12 186 ASP A C 1
ATOM 1565 O O . ASP A 1 186 ? -8.155 13.855 -1.670 1.00 88.12 186 ASP A O 1
ATOM 1569 N N . PHE A 1 187 ? -6.134 14.399 -0.853 1.00 89.38 187 PHE A N 1
ATOM 1570 C CA . PHE A 1 187 ? -5.975 13.205 -0.024 1.00 89.38 187 PHE A CA 1
ATOM 1571 C C . PHE A 1 187 ? -7.143 13.019 0.952 1.00 89.38 187 PHE A C 1
ATOM 1573 O O . PHE A 1 187 ? -7.802 11.976 0.946 1.00 89.38 187 PHE A O 1
ATOM 1580 N N . CYS A 1 188 ? -7.466 14.047 1.741 1.00 89.94 188 CYS A N 1
ATOM 1581 C CA . CYS A 1 188 ? -8.556 13.990 2.714 1.00 89.94 188 CYS A CA 1
ATOM 1582 C C . CYS A 1 188 ? -9.921 13.784 2.049 1.00 89.94 188 CYS A C 1
ATOM 1584 O O . CYS A 1 188 ? -10.742 13.011 2.548 1.00 89.94 188 CYS A O 1
ATOM 1586 N N . THR A 1 189 ? -10.133 14.400 0.885 1.00 90.31 189 THR A N 1
ATOM 1587 C CA . THR A 1 189 ? -11.345 14.219 0.076 1.00 90.31 189 THR A CA 1
ATOM 1588 C C . THR A 1 189 ? -11.475 12.781 -0.440 1.00 90.31 189 THR A C 1
ATOM 1590 O O . THR A 1 189 ? -12.575 12.212 -0.466 1.00 90.31 189 THR A O 1
ATOM 1593 N N . LYS A 1 190 ? -10.360 12.144 -0.821 1.00 92.06 190 LYS A N 1
ATOM 1594 C CA . LYS A 1 190 ? -10.351 10.731 -1.230 1.00 92.06 190 LYS A CA 1
ATOM 1595 C C . LYS A 1 190 ? -10.515 9.767 -0.071 1.00 92.06 190 LYS A C 1
ATOM 1597 O O . LYS A 1 190 ? -11.222 8.777 -0.247 1.00 92.06 190 LYS A O 1
ATOM 1602 N N . LEU A 1 191 ? -9.960 10.068 1.099 1.00 92.31 191 LEU A N 1
ATOM 1603 C CA . LEU A 1 191 ? -10.240 9.313 2.319 1.00 92.31 191 LEU A CA 1
ATOM 1604 C C . LEU A 1 191 ? -11.736 9.352 2.664 1.00 92.31 191 LEU A C 1
ATOM 1606 O O . LEU A 1 191 ? -12.328 8.307 2.922 1.00 92.31 191 LEU A O 1
ATOM 1610 N N . ASP A 1 192 ? -12.380 10.518 2.585 1.00 90.06 192 ASP A N 1
ATOM 1611 C CA . ASP A 1 192 ? -13.821 10.635 2.856 1.00 90.06 192 ASP A CA 1
ATOM 1612 C C . ASP A 1 192 ? -14.672 9.853 1.852 1.00 90.06 192 ASP A C 1
ATOM 1614 O O . ASP A 1 192 ? -15.672 9.227 2.215 1.00 90.06 192 ASP A O 1
ATOM 1618 N N . SER A 1 193 ? -14.269 9.865 0.580 1.00 91.12 193 SER A N 1
ATOM 1619 C CA . SER A 1 193 ? -14.928 9.084 -0.472 1.00 91.12 193 SER A CA 1
ATOM 1620 C C . SER A 1 193 ? -14.764 7.581 -0.233 1.00 91.12 193 SER A C 1
ATOM 1622 O O . SER A 1 193 ? -15.748 6.842 -0.273 1.00 91.12 193 SER A O 1
ATOM 1624 N N . PHE A 1 194 ? -13.548 7.146 0.11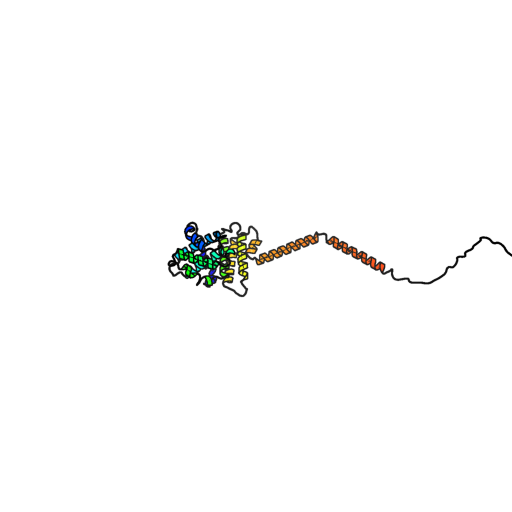0 1.00 92.88 194 PHE A N 1
ATOM 1625 C CA . PHE A 1 194 ? -13.251 5.768 0.490 1.00 92.88 194 PHE A CA 1
ATOM 1626 C C . PHE A 1 194 ? -14.102 5.317 1.681 1.00 92.88 194 PHE A C 1
ATOM 1628 O O . PHE A 1 194 ? -14.683 4.236 1.643 1.00 92.88 194 PHE A O 1
ATOM 1635 N N . TRP A 1 195 ? -14.224 6.139 2.728 1.00 91.06 195 TRP A N 1
ATOM 1636 C CA . TRP A 1 195 ? -14.958 5.766 3.939 1.00 91.06 195 TRP A CA 1
ATOM 1637 C C . TRP A 1 195 ? -16.438 5.488 3.672 1.00 91.06 195 TRP A C 1
ATOM 1639 O O . TRP A 1 195 ? -17.006 4.562 4.249 1.00 91.06 195 TRP A O 1
ATOM 1649 N N . LYS A 1 196 ? -17.059 6.249 2.762 1.00 89.81 196 LYS A N 1
ATOM 1650 C CA . LYS A 1 196 ? -18.446 6.009 2.334 1.00 89.81 196 LYS A CA 1
ATOM 1651 C C . LYS A 1 196 ? -18.597 4.639 1.673 1.00 89.81 196 LYS A C 1
ATOM 1653 O O . LYS A 1 196 ? -19.508 3.893 2.024 1.00 89.81 196 LYS A O 1
ATOM 1658 N N . GLU A 1 197 ? -17.695 4.298 0.754 1.00 90.50 197 GLU A N 1
ATOM 1659 C CA . GLU A 1 197 ? -17.691 2.995 0.080 1.00 90.50 197 GLU A CA 1
ATOM 1660 C C . GLU A 1 197 ? -17.411 1.851 1.065 1.00 90.50 197 GLU A C 1
ATOM 1662 O O . GLU A 1 197 ? -18.093 0.826 1.057 1.00 90.50 197 GLU A O 1
ATOM 1667 N N . HIS A 1 198 ? -16.434 2.048 1.949 1.00 90.12 198 HIS A N 1
ATOM 1668 C CA . HIS A 1 198 ? -16.095 1.112 3.010 1.00 90.12 198 HIS A CA 1
ATOM 1669 C C . HIS A 1 198 ? -17.306 0.833 3.905 1.00 90.12 198 HIS A C 1
ATOM 1671 O O . HIS A 1 198 ? -17.688 -0.323 4.069 1.00 90.12 198 HIS A O 1
ATOM 1677 N N . ALA A 1 199 ? -17.958 1.873 4.429 1.00 87.19 199 ALA A N 1
ATOM 1678 C CA . ALA A 1 199 ? -19.120 1.733 5.301 1.00 87.19 199 ALA A CA 1
ATOM 1679 C C . ALA A 1 199 ? -20.283 0.988 4.623 1.00 87.19 199 ALA A C 1
ATOM 1681 O O . ALA A 1 199 ? -20.931 0.165 5.271 1.00 87.19 199 ALA A O 1
ATOM 1682 N N . ALA A 1 200 ? -20.529 1.234 3.331 1.00 88.88 200 ALA A N 1
ATOM 1683 C CA . ALA A 1 200 ? -21.525 0.488 2.561 1.00 88.88 200 ALA A CA 1
ATOM 1684 C C . ALA A 1 200 ? -21.181 -1.010 2.505 1.00 88.88 200 ALA A C 1
ATOM 1686 O O . ALA A 1 200 ? -21.998 -1.847 2.888 1.00 88.88 200 ALA A O 1
ATOM 1687 N N . TYR A 1 201 ? -19.937 -1.345 2.151 1.00 89.19 201 TYR A N 1
ATOM 1688 C CA . TYR A 1 201 ? -19.481 -2.734 2.096 1.00 89.19 201 TYR A CA 1
ATOM 1689 C C . TYR A 1 201 ? -19.548 -3.443 3.458 1.00 89.19 201 TYR A C 1
ATOM 1691 O O . TYR A 1 201 ? -19.987 -4.592 3.529 1.00 89.19 201 TYR A O 1
ATOM 1699 N N . ILE A 1 202 ? -19.157 -2.771 4.550 1.00 86.62 202 ILE A N 1
ATOM 1700 C CA . ILE A 1 202 ? -19.261 -3.332 5.906 1.00 86.62 202 ILE A CA 1
ATOM 1701 C C . ILE A 1 202 ? -20.707 -3.721 6.228 1.00 86.62 202 ILE A C 1
ATOM 1703 O O . ILE A 1 202 ? -20.935 -4.813 6.745 1.00 86.62 202 ILE A O 1
ATOM 1707 N N . ASN A 1 203 ? -21.676 -2.859 5.910 1.00 83.38 203 ASN A N 1
ATOM 1708 C CA . ASN A 1 203 ? -23.085 -3.112 6.213 1.00 83.38 203 ASN A CA 1
ATOM 1709 C C . ASN A 1 203 ? -23.658 -4.296 5.425 1.00 83.38 203 ASN A C 1
ATOM 1711 O O . ASN A 1 203 ? -24.508 -5.017 5.939 1.00 83.38 203 ASN A O 1
ATOM 1715 N N . GLU A 1 204 ? -23.216 -4.474 4.182 1.00 85.56 204 GLU A N 1
ATOM 1716 C CA . GLU A 1 204 ? -23.770 -5.483 3.278 1.00 85.56 204 GLU A CA 1
ATOM 1717 C C . GLU A 1 204 ? -23.094 -6.849 3.424 1.00 85.56 204 GLU A C 1
ATOM 1719 O O . GLU A 1 204 ? -23.748 -7.880 3.289 1.00 85.56 204 GLU A O 1
ATOM 1724 N N . SER A 1 205 ? -21.781 -6.866 3.675 1.00 84.19 205 SER A N 1
ATOM 1725 C CA . SER A 1 205 ? -20.947 -8.054 3.442 1.00 84.19 205 SER A CA 1
ATOM 1726 C C . SER A 1 205 ? -20.192 -8.563 4.671 1.00 84.19 205 SER A C 1
ATOM 1728 O O . SER A 1 205 ? -19.634 -9.662 4.626 1.00 84.19 205 SER A O 1
ATOM 1730 N N . ILE A 1 206 ? -20.137 -7.805 5.773 1.00 83.56 206 ILE A N 1
ATOM 1731 C CA . ILE A 1 206 ? -19.350 -8.183 6.956 1.00 83.56 206 ILE A CA 1
ATOM 1732 C C . ILE A 1 206 ? -20.244 -8.632 8.110 1.00 83.56 206 ILE A C 1
ATOM 1734 O O . ILE A 1 206 ? -21.115 -7.916 8.591 1.00 83.56 206 ILE A O 1
ATOM 1738 N N . THR A 1 207 ? -19.957 -9.830 8.617 1.00 78.06 207 THR A N 1
ATOM 1739 C CA . THR A 1 207 ? -20.629 -10.430 9.771 1.00 78.06 207 THR A CA 1
ATOM 1740 C C . THR A 1 207 ? -19.678 -10.480 10.961 1.00 78.06 207 THR A C 1
ATOM 1742 O O . THR A 1 207 ? -18.676 -11.187 10.930 1.00 78.06 207 THR A O 1
ATOM 1745 N N . CYS A 1 208 ? -19.995 -9.799 12.060 1.00 74.75 208 CYS A N 1
ATOM 1746 C CA . CYS A 1 208 ? -19.163 -9.834 13.269 1.00 74.75 208 CYS A CA 1
ATOM 1747 C C . CYS A 1 208 ? -19.505 -10.997 14.226 1.00 74.75 208 CYS A C 1
ATOM 1749 O O . CYS A 1 208 ? -19.424 -10.812 15.436 1.00 74.75 208 CYS A O 1
ATOM 1751 N N . ASN A 1 209 ? -19.924 -12.175 13.741 1.00 72.69 209 ASN A N 1
ATOM 1752 C CA . ASN A 1 209 ? -20.259 -13.352 14.573 1.00 72.69 209 ASN A CA 1
ATOM 1753 C C . ASN A 1 209 ? -21.120 -13.028 15.821 1.00 72.69 209 ASN A C 1
ATOM 1755 O O . ASN A 1 209 ? -20.852 -13.508 16.920 1.00 72.69 209 ASN A O 1
ATOM 1759 N N . GLY A 1 210 ? -22.124 -12.155 15.672 1.00 66.62 210 GLY A N 1
ATOM 1760 C CA . GLY A 1 210 ? -23.003 -11.714 16.768 1.00 66.62 210 GLY A CA 1
ATOM 1761 C C . GLY A 1 210 ? -22.427 -10.632 17.698 1.00 66.62 210 GLY A C 1
ATOM 1762 O O . GLY A 1 210 ? -23.121 -10.164 18.598 1.00 66.62 210 GLY A O 1
ATOM 1763 N N . ASN A 1 211 ? -21.187 -10.184 17.488 1.00 73.44 211 ASN A N 1
ATOM 1764 C CA . ASN A 1 211 ? -20.579 -9.089 18.237 1.00 73.44 211 ASN A CA 1
ATOM 1765 C C . ASN A 1 211 ? -21.032 -7.721 17.691 1.00 73.44 211 ASN A C 1
ATOM 1767 O O . ASN A 1 211 ? -20.424 -7.154 16.780 1.00 73.44 211 ASN A O 1
ATOM 1771 N N . ASN A 1 212 ? -22.075 -7.160 18.302 1.00 73.44 212 ASN A N 1
ATOM 1772 C CA . ASN A 1 212 ? -22.597 -5.833 17.955 1.00 73.44 212 ASN A CA 1
ATOM 1773 C C . ASN A 1 212 ? -21.589 -4.697 18.206 1.00 73.44 212 ASN A C 1
ATOM 1775 O O . ASN A 1 212 ? -21.646 -3.676 17.525 1.00 73.44 212 ASN A O 1
ATOM 1779 N N . ILE A 1 213 ? -20.641 -4.874 19.135 1.00 74.19 213 ILE A N 1
ATOM 1780 C CA . ILE A 1 213 ? -19.582 -3.886 19.404 1.00 74.19 213 ILE A CA 1
ATOM 1781 C C . ILE A 1 213 ? -18.621 -3.809 18.211 1.00 74.19 213 ILE A C 1
ATOM 1783 O O . ILE A 1 213 ? -18.189 -2.722 17.850 1.00 74.19 213 ILE A O 1
ATOM 1787 N N . CYS A 1 214 ? -18.340 -4.935 17.547 1.00 76.38 214 CYS A N 1
ATOM 1788 C CA . CYS A 1 214 ? -17.523 -4.965 16.331 1.00 76.38 214 CYS A CA 1
ATOM 1789 C C . CYS A 1 214 ? -18.183 -4.185 15.188 1.00 76.38 214 CYS A C 1
ATOM 1791 O O . CYS A 1 214 ? -17.555 -3.288 14.636 1.00 76.38 214 CYS A O 1
ATOM 1793 N N . LEU A 1 215 ? -19.461 -4.437 14.885 1.00 77.38 215 LEU A N 1
ATOM 1794 C CA . LEU A 1 215 ? -20.170 -3.681 13.841 1.00 77.38 215 LEU A CA 1
ATOM 1795 C C . LEU A 1 215 ? -20.238 -2.186 14.167 1.00 77.38 215 LEU A C 1
ATOM 1797 O O . LEU A 1 215 ? -20.055 -1.340 13.293 1.00 77.38 215 LEU A O 1
ATOM 1801 N N . LEU A 1 216 ? -20.467 -1.855 15.439 1.00 77.31 216 LEU A N 1
ATOM 1802 C CA . LEU A 1 216 ? -20.525 -0.471 15.882 1.00 77.31 216 LEU A CA 1
ATOM 1803 C C . LEU A 1 216 ? -19.159 0.225 15.784 1.00 77.31 216 LEU A C 1
ATOM 1805 O O . LEU A 1 216 ? -19.108 1.379 15.368 1.00 77.31 216 LEU A O 1
ATOM 1809 N N . TYR A 1 217 ? -18.066 -0.481 16.082 1.00 79.06 217 TYR A N 1
ATOM 1810 C CA . TYR A 1 217 ? -16.699 -0.003 15.877 1.00 79.06 217 TYR A CA 1
ATOM 1811 C C . TYR A 1 217 ? -16.393 0.261 14.403 1.00 79.06 217 TYR A C 1
ATOM 1813 O O . TYR A 1 217 ? -15.952 1.353 14.065 1.00 79.06 217 TYR A O 1
ATOM 1821 N N . LEU A 1 218 ? -16.679 -0.707 13.528 1.00 79.00 218 LEU A N 1
ATOM 1822 C CA . LEU A 1 218 ? -16.416 -0.598 12.089 1.00 79.00 218 LEU A CA 1
ATOM 1823 C C . LEU A 1 218 ? -17.184 0.557 11.438 1.00 79.00 218 LEU A C 1
ATOM 1825 O O . LEU A 1 218 ? -16.730 1.125 10.449 1.00 79.00 218 LEU A O 1
ATOM 1829 N N . ARG A 1 219 ? -18.349 0.907 11.992 1.00 73.50 219 ARG A N 1
ATOM 1830 C CA . ARG A 1 219 ? -19.167 2.027 11.521 1.00 73.50 219 ARG A CA 1
ATOM 1831 C C . ARG A 1 219 ? -18.739 3.361 12.127 1.00 73.50 219 ARG A C 1
ATOM 1833 O O . ARG A 1 219 ? -18.722 4.368 11.430 1.00 73.50 219 ARG A O 1
ATOM 1840 N N . ASN A 1 220 ? -18.491 3.380 13.435 1.00 74.69 220 ASN A N 1
ATOM 1841 C CA . ASN A 1 220 ? -18.251 4.583 14.226 1.00 74.69 220 ASN A CA 1
ATOM 1842 C C . ASN A 1 220 ? -17.324 4.263 15.412 1.00 74.69 220 ASN A C 1
ATOM 1844 O O . ASN A 1 220 ? -17.799 4.074 16.541 1.00 74.69 220 ASN A O 1
ATOM 1848 N N . PRO A 1 221 ? -15.999 4.251 15.215 1.00 71.19 221 PRO A N 1
ATOM 1849 C CA . PRO A 1 221 ? -15.086 3.835 16.273 1.00 71.19 221 PRO A CA 1
ATOM 1850 C C . PRO A 1 221 ? -15.100 4.796 17.459 1.00 71.19 221 PRO A C 1
ATOM 1852 O O . PRO A 1 221 ? -15.020 4.342 18.596 1.00 71.19 221 PRO A O 1
ATOM 1855 N N . PHE A 1 222 ? -15.331 6.096 17.240 1.00 71.75 222 PHE A N 1
ATOM 1856 C CA . PHE A 1 222 ? -15.522 7.060 18.330 1.00 71.75 222 PHE A CA 1
ATOM 1857 C C . PHE A 1 222 ? -16.703 6.695 19.239 1.00 71.75 222 PHE A C 1
ATOM 1859 O O . PHE A 1 222 ? -16.560 6.682 20.460 1.00 71.75 222 PHE A O 1
ATOM 1866 N N . LEU A 1 223 ? -17.855 6.333 18.663 1.00 72.31 223 LEU A N 1
ATOM 1867 C CA . LEU A 1 223 ? -19.014 5.890 19.446 1.00 72.31 223 LEU A CA 1
ATOM 1868 C C . LEU A 1 223 ? -18.723 4.574 20.169 1.00 72.31 223 LEU A C 1
ATOM 1870 O O . LEU A 1 223 ? -19.115 4.412 21.323 1.00 72.31 223 LEU A O 1
ATOM 1874 N N . SER A 1 224 ? -17.996 3.659 19.523 1.00 72.25 224 SER A N 1
ATOM 1875 C CA . SER A 1 224 ? -17.575 2.409 20.153 1.00 72.25 224 SER A CA 1
ATOM 1876 C C . SER A 1 224 ? -16.677 2.643 21.365 1.00 72.25 224 SER A C 1
ATOM 1878 O O . SER A 1 224 ? -16.880 1.991 22.385 1.00 72.25 224 SER A O 1
ATOM 1880 N N . VAL A 1 225 ? -15.706 3.557 21.275 1.00 76.38 225 VAL A N 1
ATOM 1881 C CA . VAL A 1 225 ? -14.793 3.894 22.380 1.00 76.38 225 VAL A CA 1
ATOM 1882 C C . VAL A 1 225 ? -15.545 4.570 23.528 1.00 76.38 225 VAL A C 1
ATOM 1884 O O . VAL A 1 225 ? -15.335 4.234 24.690 1.00 76.38 225 VAL A O 1
ATOM 1887 N N . ILE A 1 226 ? -16.467 5.487 23.228 1.00 80.56 226 ILE A N 1
ATOM 1888 C CA . ILE A 1 226 ? -17.287 6.132 24.263 1.00 80.56 226 ILE A CA 1
ATOM 1889 C C . ILE A 1 226 ? -18.130 5.084 24.998 1.00 80.56 226 ILE A C 1
ATOM 1891 O O . ILE A 1 226 ? -18.144 5.051 26.228 1.00 80.56 226 ILE A O 1
ATOM 1895 N N . LEU A 1 227 ? -18.794 4.190 24.262 1.00 80.62 227 LEU A N 1
ATOM 1896 C CA . LEU A 1 227 ? -19.616 3.141 24.860 1.00 80.62 227 LEU A CA 1
ATOM 1897 C C . LEU A 1 227 ? -18.788 2.184 25.717 1.00 80.62 227 LEU A C 1
ATOM 1899 O O . LEU A 1 227 ? -19.214 1.858 26.823 1.00 80.62 227 LEU A O 1
ATOM 1903 N N . THR A 1 228 ? -17.603 1.761 25.267 1.00 80.19 228 THR A N 1
ATOM 1904 C CA . THR A 1 228 ? -16.752 0.868 26.069 1.00 80.19 228 THR A CA 1
ATOM 1905 C C . THR A 1 228 ? -16.323 1.522 27.381 1.00 80.19 228 THR A C 1
ATOM 1907 O O . THR A 1 228 ? -16.397 0.875 28.425 1.00 80.19 228 THR A O 1
ATOM 1910 N N . ILE A 1 229 ? -15.972 2.812 27.372 1.00 86.56 229 ILE A N 1
ATOM 1911 C CA . ILE A 1 229 ? -15.651 3.573 28.591 1.00 86.56 229 ILE A CA 1
ATOM 1912 C C . ILE A 1 229 ? -16.867 3.650 29.524 1.00 86.56 229 ILE A C 1
ATOM 1914 O O . ILE A 1 229 ? -16.741 3.422 30.730 1.00 86.56 229 ILE A O 1
ATOM 1918 N N . VAL A 1 230 ? -18.059 3.922 28.987 1.00 88.88 230 VAL A N 1
ATOM 1919 C CA . VAL A 1 230 ? -19.304 3.969 29.773 1.00 88.88 230 VAL A CA 1
ATOM 1920 C C . VAL A 1 230 ? -19.609 2.606 30.405 1.00 88.88 230 VAL A C 1
ATOM 1922 O O . VAL A 1 230 ? -19.942 2.535 31.587 1.00 88.88 230 VAL A O 1
ATOM 1925 N N . PHE A 1 231 ? -19.425 1.505 29.674 1.00 87.50 231 PHE A N 1
ATOM 1926 C CA . PHE A 1 231 ? -19.610 0.156 30.216 1.00 87.50 231 PHE A CA 1
ATOM 1927 C C . PHE A 1 231 ? -18.585 -0.185 31.307 1.00 87.50 231 PHE A C 1
ATOM 1929 O O . PHE A 1 231 ? -18.957 -0.714 32.356 1.00 87.50 231 PHE A O 1
ATOM 1936 N N . ILE A 1 232 ? -17.305 0.141 31.108 1.00 90.25 232 ILE A N 1
ATOM 1937 C CA . ILE A 1 232 ? -16.248 -0.097 32.106 1.00 90.25 232 ILE A CA 1
ATOM 1938 C C . ILE A 1 232 ? -16.511 0.719 33.380 1.00 90.25 232 ILE A C 1
ATOM 1940 O O . ILE A 1 232 ? -16.454 0.194 34.489 1.00 90.25 232 ILE A O 1
ATOM 1944 N N . THR A 1 233 ? -16.863 1.996 33.249 1.00 92.25 233 THR A N 1
ATOM 1945 C CA . THR A 1 233 ? -17.163 2.854 34.409 1.00 92.25 233 THR A CA 1
ATOM 1946 C C . THR A 1 233 ? -18.436 2.409 35.139 1.00 92.25 233 THR A C 1
ATOM 1948 O O . THR A 1 233 ? -18.465 2.365 36.372 1.00 92.25 233 THR A O 1
ATOM 1951 N N . SER A 1 234 ? -19.472 1.989 34.407 1.00 91.62 234 SER A N 1
ATOM 1952 C CA . SER A 1 234 ? -20.705 1.437 34.982 1.00 91.62 234 SER A CA 1
ATOM 1953 C C . SER A 1 234 ? -20.463 0.116 35.728 1.00 91.62 234 SER A C 1
ATOM 1955 O O . SER A 1 234 ? -20.900 -0.057 36.863 1.00 91.62 234 SER A O 1
ATOM 1957 N N . THR A 1 235 ? -19.692 -0.806 35.151 1.00 92.56 235 THR A N 1
ATOM 1958 C CA . THR A 1 235 ? -19.348 -2.073 35.820 1.00 92.56 235 THR A CA 1
ATOM 1959 C C . THR A 1 235 ? -18.517 -1.853 37.081 1.00 92.56 235 THR A C 1
ATOM 1961 O O . THR A 1 235 ? -18.830 -2.432 38.122 1.00 92.56 235 THR A O 1
ATOM 1964 N N . ILE A 1 236 ? -17.522 -0.960 37.042 1.00 93.88 236 ILE A N 1
ATOM 1965 C CA . ILE A 1 236 ? -16.725 -0.597 38.223 1.00 93.88 236 ILE A CA 1
ATOM 1966 C C . ILE A 1 236 ? -17.613 -0.002 39.320 1.00 93.88 236 ILE A C 1
ATOM 1968 O O . ILE A 1 236 ? -17.509 -0.404 40.477 1.00 93.88 236 ILE A O 1
ATOM 1972 N N . THR A 1 237 ? -18.510 0.926 38.979 1.00 94.00 237 THR A N 1
ATOM 1973 C CA . THR A 1 237 ? -19.412 1.544 39.966 1.00 94.00 237 THR A CA 1
ATOM 1974 C C . THR A 1 237 ? -20.375 0.532 40.587 1.00 94.00 237 THR A C 1
ATOM 1976 O O . THR A 1 237 ? -20.580 0.566 41.801 1.00 94.00 237 THR A O 1
ATOM 1979 N N . ILE A 1 238 ? -20.895 -0.426 39.813 1.00 92.69 238 ILE A N 1
ATOM 1980 C CA . ILE A 1 238 ? -21.722 -1.529 40.329 1.00 92.69 238 ILE A CA 1
ATOM 1981 C C . ILE A 1 238 ? -20.917 -2.422 41.280 1.00 92.69 238 ILE A C 1
ATOM 1983 O O . ILE A 1 238 ? -21.392 -2.739 42.371 1.00 92.69 238 ILE A O 1
ATOM 1987 N N . ILE A 1 239 ? -19.689 -2.801 40.911 1.00 91.38 239 ILE A N 1
ATOM 1988 C CA . ILE A 1 239 ? -18.811 -3.608 41.770 1.00 91.38 239 ILE A CA 1
ATOM 1989 C C . ILE A 1 239 ? -18.521 -2.863 43.075 1.00 91.38 239 ILE A C 1
ATOM 1991 O O . ILE A 1 239 ? -18.673 -3.439 44.150 1.00 91.38 239 ILE A O 1
ATOM 1995 N N . LEU A 1 240 ? -18.178 -1.574 43.009 1.00 89.62 240 LEU A N 1
ATOM 1996 C CA . LEU A 1 240 ? -17.963 -0.736 44.191 1.00 89.62 240 LEU A CA 1
ATOM 1997 C C . LEU A 1 240 ? -19.219 -0.639 45.062 1.00 89.62 240 LEU A C 1
ATOM 1999 O O . LEU A 1 240 ? -19.110 -0.695 46.284 1.00 89.62 240 LEU A O 1
ATOM 2003 N N . PHE A 1 241 ? -20.407 -0.542 44.463 1.00 89.44 241 PHE A N 1
ATOM 2004 C CA . PHE A 1 241 ? -21.674 -0.517 45.192 1.00 89.44 241 PHE A CA 1
ATOM 2005 C C . PHE A 1 241 ? -21.955 -1.843 45.916 1.00 89.44 241 PHE A C 1
ATOM 2007 O O . PHE A 1 241 ? -22.332 -1.844 47.090 1.00 89.44 241 PHE A O 1
ATOM 2014 N N . ILE A 1 242 ? -21.725 -2.980 45.252 1.00 88.44 242 ILE A N 1
ATOM 2015 C CA . ILE A 1 242 ? -21.851 -4.316 45.853 1.00 88.44 242 ILE A CA 1
ATOM 2016 C C . ILE A 1 242 ? -20.829 -4.473 46.984 1.00 88.44 242 ILE A C 1
ATOM 2018 O O . ILE A 1 242 ? -21.200 -4.849 48.095 1.00 88.44 242 ILE A O 1
ATOM 2022 N N . LEU A 1 243 ? -19.564 -4.117 46.752 1.00 85.50 243 LEU A N 1
ATOM 2023 C CA . LEU A 1 243 ? -18.531 -4.142 47.785 1.00 85.50 243 LEU A CA 1
ATOM 2024 C C . LEU A 1 243 ? -18.901 -3.228 48.955 1.00 85.50 243 LEU A C 1
ATOM 2026 O O . LEU A 1 243 ? -18.779 -3.641 50.099 1.00 85.50 243 LEU A O 1
ATOM 2030 N N . TYR A 1 244 ? -19.422 -2.030 48.714 1.00 81.62 244 TYR A N 1
ATOM 2031 C CA . TYR A 1 244 ? -19.865 -1.137 49.782 1.00 81.62 244 TYR A CA 1
ATOM 2032 C C . TYR A 1 244 ? -21.014 -1.733 50.614 1.00 81.62 244 TYR A C 1
ATOM 2034 O O . TYR A 1 244 ? -21.023 -1.603 51.838 1.00 81.62 244 TYR A O 1
ATOM 2042 N N . LYS A 1 245 ? -21.968 -2.417 49.970 1.00 82.12 245 LYS A N 1
ATOM 2043 C CA . LYS A 1 245 ? -23.131 -3.028 50.633 1.00 82.12 245 LYS A CA 1
ATOM 2044 C C . LYS A 1 245 ? -22.793 -4.321 51.386 1.00 82.12 245 LYS A C 1
ATOM 2046 O O . LYS A 1 245 ? -23.371 -4.565 52.444 1.00 82.12 245 LYS A O 1
ATOM 2051 N N . PHE A 1 246 ? -21.898 -5.150 50.847 1.00 73.56 246 PHE A N 1
ATOM 2052 C CA . PHE A 1 246 ? -21.619 -6.504 51.348 1.00 73.56 246 PHE A CA 1
ATOM 2053 C C . PHE A 1 246 ? -20.262 -6.656 52.046 1.00 73.56 246 PHE A C 1
ATOM 2055 O O . PHE A 1 246 ? -20.054 -7.637 52.757 1.00 73.56 246 PHE A O 1
ATOM 2062 N N . THR A 1 247 ? -19.351 -5.689 51.922 1.00 67.31 247 THR A N 1
ATOM 2063 C CA . THR A 1 247 ? -18.124 -5.665 52.729 1.00 67.31 247 THR A CA 1
ATOM 2064 C C . THR A 1 247 ? -18.462 -5.061 54.097 1.00 67.31 247 THR A C 1
ATOM 2066 O O . THR A 1 247 ? -18.916 -3.916 54.165 1.00 67.31 247 THR A O 1
ATOM 2069 N N . PRO A 1 248 ? -18.231 -5.764 55.224 1.00 59.75 248 PRO A N 1
ATOM 2070 C CA . PRO A 1 248 ? -18.648 -5.336 56.561 1.00 59.75 248 PRO A CA 1
ATOM 2071 C C . PRO A 1 248 ? -17.738 -4.238 57.144 1.00 59.75 248 PRO A C 1
ATOM 2073 O O . PRO A 1 248 ? -17.391 -4.252 58.324 1.00 59.75 248 PRO A O 1
ATOM 2076 N N . LEU A 1 249 ? -17.354 -3.242 56.344 1.00 53.78 249 LEU A N 1
ATOM 2077 C CA . LEU A 1 249 ? -16.660 -2.043 56.821 1.00 53.78 249 LEU A CA 1
ATOM 2078 C C . LEU A 1 249 ? -17.612 -1.120 57.603 1.00 53.78 249 LEU A C 1
ATOM 2080 O O . LEU A 1 249 ? -17.176 -0.411 58.512 1.00 53.78 249 LEU A O 1
ATOM 2084 N N . GLY A 1 250 ? -18.925 -1.199 57.350 1.00 54.31 250 GLY A N 1
ATOM 2085 C CA . GLY A 1 250 ? -19.944 -0.482 58.124 1.00 54.31 250 GLY A CA 1
ATOM 2086 C C . GLY A 1 250 ? -19.999 -0.883 59.607 1.00 54.31 250 GLY A C 1
ATOM 2087 O O . GLY A 1 250 ? -20.253 -0.031 60.464 1.00 54.31 250 GLY A O 1
ATOM 2088 N N . SER A 1 251 ? -19.690 -2.144 59.949 1.00 53.94 251 SER A N 1
ATOM 2089 C CA . SER A 1 251 ? -19.683 -2.595 61.351 1.00 53.94 251 SER A CA 1
ATOM 2090 C C . SER A 1 251 ? -18.523 -1.981 62.142 1.00 53.94 251 SER A C 1
ATOM 2092 O O . SER A 1 251 ? -18.716 -1.613 63.300 1.00 53.94 251 SER A O 1
ATOM 2094 N N . ARG A 1 252 ? -17.361 -1.775 61.498 1.00 53.75 252 ARG A N 1
ATOM 2095 C CA . ARG A 1 252 ? -16.169 -1.154 62.105 1.00 53.75 252 ARG A CA 1
ATOM 2096 C C . ARG A 1 252 ? -16.291 0.364 62.260 1.00 53.75 252 ARG A C 1
ATOM 2098 O O . ARG A 1 252 ? -15.767 0.927 63.220 1.00 53.75 252 ARG A O 1
ATOM 2105 N N . ILE A 1 253 ? -17.025 1.036 61.371 1.00 55.00 253 ILE A N 1
ATOM 2106 C CA . ILE A 1 253 ? -17.295 2.479 61.498 1.00 55.00 253 ILE A CA 1
ATOM 2107 C C . ILE A 1 253 ? -18.319 2.742 62.620 1.00 55.00 253 ILE A C 1
ATOM 2109 O O . ILE A 1 253 ? -18.168 3.695 63.390 1.00 55.00 253 ILE A O 1
ATOM 2113 N N . ARG A 1 254 ? -19.325 1.867 62.793 1.00 52.31 254 ARG A N 1
ATOM 2114 C CA . ARG A 1 254 ? -20.326 1.998 63.870 1.00 52.31 254 ARG A CA 1
ATOM 2115 C C . ARG A 1 254 ? -19.740 1.742 65.263 1.00 52.31 254 ARG A C 1
ATOM 2117 O O . ARG A 1 254 ? -20.108 2.453 66.200 1.00 52.31 254 ARG A O 1
ATOM 2124 N N . THR A 1 255 ? -18.812 0.794 65.417 1.00 53.00 255 THR A N 1
ATOM 2125 C CA . THR A 1 255 ? -18.108 0.575 66.698 1.00 53.00 255 THR A CA 1
ATOM 2126 C C . THR A 1 255 ? -17.225 1.761 67.079 1.00 53.00 255 THR A C 1
ATOM 2128 O O . THR A 1 255 ? -17.237 2.167 68.241 1.00 53.00 255 THR A O 1
ATOM 2131 N N . ARG A 1 256 ? -16.559 2.414 66.115 1.00 52.75 256 ARG A N 1
ATOM 2132 C CA . ARG A 1 256 ? -15.728 3.604 66.386 1.00 52.75 256 ARG A CA 1
ATOM 2133 C C . ARG A 1 256 ? -16.537 4.822 66.861 1.00 52.75 256 ARG A C 1
ATOM 2135 O O . ARG A 1 256 ? -16.019 5.649 67.603 1.00 52.75 256 ARG A O 1
ATOM 2142 N N . ARG A 1 257 ? -17.824 4.923 66.497 1.00 50.75 257 ARG A N 1
ATOM 2143 C CA . ARG A 1 257 ? -18.714 6.001 66.975 1.00 50.75 257 ARG A CA 1
ATOM 2144 C C . ARG A 1 257 ? -19.206 5.783 68.412 1.00 50.75 257 ARG A C 1
ATOM 2146 O O . ARG A 1 257 ? -19.447 6.763 69.109 1.00 50.75 257 ARG A O 1
ATOM 2153 N N . LYS A 1 258 ? -19.310 4.532 68.886 1.00 54.25 258 LYS A N 1
ATOM 2154 C CA . LYS A 1 258 ? -19.646 4.240 70.294 1.00 54.25 258 LYS A CA 1
ATOM 2155 C C . LYS A 1 258 ? -18.488 4.542 71.255 1.00 54.25 258 LYS A C 1
ATOM 2157 O O . LYS A 1 258 ? -18.758 4.964 72.373 1.00 54.25 258 LYS A O 1
ATOM 2162 N N . SER A 1 259 ? -17.224 4.410 70.833 1.00 56.56 259 SER A N 1
ATOM 2163 C CA . SER A 1 259 ? -16.084 4.645 71.739 1.00 56.56 259 SER A CA 1
ATOM 2164 C C . SER A 1 259 ? -15.870 6.121 72.107 1.00 56.56 259 SER A C 1
ATOM 2166 O O . SER A 1 259 ? -15.312 6.400 73.161 1.00 56.56 259 SER A O 1
ATOM 2168 N N . LYS A 1 260 ? -16.354 7.081 71.300 1.00 55.53 260 LYS A N 1
ATOM 2169 C CA . LYS A 1 260 ? -16.270 8.518 71.630 1.00 55.53 260 LYS A CA 1
ATOM 2170 C C . LYS A 1 260 ? -17.260 8.973 72.709 1.00 55.53 260 LYS A C 1
ATOM 2172 O O . LYS A 1 260 ? -17.002 9.984 73.349 1.00 55.53 260 LYS A O 1
ATOM 2177 N N . LYS A 1 261 ? -18.360 8.243 72.943 1.00 55.03 261 LYS A N 1
ATOM 2178 C CA . LYS A 1 261 ? -19.353 8.621 73.968 1.00 55.03 261 LYS A CA 1
ATOM 2179 C C . LYS A 1 261 ? -18.837 8.378 75.395 1.00 55.03 261 LYS A C 1
ATOM 2181 O O . LYS A 1 261 ? -19.179 9.131 76.292 1.00 55.03 261 LYS A O 1
ATOM 2186 N N . ASN A 1 262 ? -17.961 7.388 75.578 1.00 55.19 262 ASN A N 1
ATOM 2187 C CA . ASN A 1 262 ? -17.355 7.089 76.881 1.00 55.19 262 ASN A CA 1
ATOM 2188 C C . ASN A 1 262 ? -16.216 8.051 77.252 1.00 55.19 262 ASN A C 1
ATOM 2190 O O . ASN A 1 262 ? -15.934 8.217 78.429 1.00 55.19 262 ASN A O 1
ATOM 2194 N N . ILE A 1 263 ? -15.574 8.696 76.270 1.00 57.34 263 ILE A N 1
ATOM 2195 C CA . ILE A 1 263 ? -14.495 9.661 76.535 1.00 57.34 263 ILE A CA 1
ATOM 2196 C C . ILE A 1 263 ? -15.066 10.969 77.101 1.00 57.34 263 ILE A C 1
ATOM 2198 O O . ILE A 1 263 ? -14.469 11.543 77.999 1.00 57.34 263 ILE A O 1
ATOM 2202 N N . TRP A 1 264 ? -16.239 11.414 76.636 1.00 53.06 264 TRP A N 1
ATOM 2203 C CA . TRP A 1 264 ? -16.858 12.657 77.119 1.00 53.06 264 TRP A CA 1
ATOM 2204 C C . TRP A 1 264 ? -17.312 12.556 78.585 1.00 53.06 264 TRP A C 1
ATOM 2206 O O . TRP A 1 264 ? -17.067 13.469 79.361 1.00 53.06 264 TRP A O 1
ATOM 2216 N N . ASN A 1 265 ? -17.847 11.399 78.996 1.00 50.38 265 ASN A N 1
ATOM 2217 C CA . ASN A 1 265 ? -18.263 11.173 80.385 1.00 50.38 265 ASN A CA 1
ATOM 2218 C C . ASN A 1 265 ? -17.092 11.156 81.388 1.00 50.38 265 ASN A C 1
ATOM 2220 O O . ASN A 1 265 ? -17.310 11.454 82.556 1.00 50.38 265 ASN A O 1
ATOM 2224 N N . ASN A 1 266 ? -15.871 10.817 80.954 1.00 54.16 266 ASN A N 1
ATOM 2225 C CA . ASN A 1 266 ? -14.699 10.817 81.838 1.00 54.16 266 ASN A CA 1
ATOM 2226 C C . ASN A 1 266 ? -14.093 12.218 82.019 1.00 54.16 266 ASN A C 1
ATOM 2228 O O . ASN A 1 266 ? -13.502 12.486 83.059 1.00 54.16 266 ASN A O 1
ATOM 2232 N N . VAL A 1 267 ? -14.249 13.113 81.038 1.00 56.41 267 VAL A N 1
ATOM 2233 C CA . VAL A 1 267 ? -13.699 14.480 81.103 1.00 56.41 267 VAL A CA 1
ATOM 2234 C C . VAL A 1 267 ? -14.518 15.365 82.049 1.00 56.41 267 VAL A C 1
ATOM 2236 O O . VAL A 1 267 ? -13.940 16.130 82.817 1.00 56.41 267 VAL A O 1
ATOM 2239 N N . ASP A 1 268 ? -15.844 15.199 82.083 1.00 51.50 268 ASP A N 1
ATOM 2240 C CA . ASP A 1 268 ? -16.706 15.917 83.038 1.00 51.50 268 ASP A CA 1
ATOM 2241 C C . ASP A 1 268 ? -16.459 15.483 84.498 1.00 51.50 268 ASP A C 1
ATOM 2243 O O . ASP A 1 268 ? -16.662 16.266 85.426 1.00 51.50 268 ASP A O 1
ATOM 2247 N N . GLN A 1 269 ? -15.986 14.250 84.717 1.00 50.38 269 GLN A N 1
ATOM 2248 C CA . GLN A 1 269 ? -15.711 13.708 86.052 1.00 50.38 269 GLN A CA 1
ATOM 2249 C C . GLN A 1 269 ? -14.373 14.187 86.641 1.00 50.38 269 GLN A C 1
ATOM 2251 O O . GLN A 1 269 ? -14.257 14.312 87.858 1.00 50.38 269 GLN A O 1
ATOM 2256 N N . GLU A 1 270 ? -13.371 14.487 85.807 1.00 48.53 270 GLU A N 1
ATOM 2257 C CA . GLU A 1 270 ? -12.082 15.036 86.263 1.00 48.53 270 GLU A CA 1
ATOM 2258 C C . GLU A 1 270 ? -12.159 16.533 86.603 1.00 48.53 270 GLU A C 1
ATOM 2260 O O . GLU A 1 270 ? -11.431 16.997 87.480 1.00 48.53 270 GLU A O 1
ATOM 2265 N N . MET A 1 271 ? -13.074 17.290 85.986 1.00 42.66 271 MET A N 1
ATOM 2266 C CA . MET A 1 271 ? -13.176 18.741 86.196 1.00 42.66 271 MET A CA 1
ATOM 2267 C C . MET A 1 271 ? -13.825 19.132 87.538 1.00 42.66 271 MET A C 1
ATOM 2269 O O . MET A 1 271 ? -13.591 20.234 88.029 1.00 42.66 271 MET A O 1
ATOM 2273 N N . TYR A 1 272 ? -14.590 18.228 88.161 1.00 47.56 272 TYR A N 1
ATOM 2274 C CA . TYR A 1 272 ? -15.216 18.445 89.476 1.00 47.56 272 TYR A CA 1
ATOM 2275 C C . TYR A 1 272 ? -14.300 18.144 90.675 1.00 47.56 272 TYR A C 1
ATOM 2277 O O . TYR A 1 272 ? -14.644 18.513 91.792 1.00 47.56 272 TYR A O 1
ATOM 2285 N N . ASN A 1 273 ? -13.142 17.504 90.472 1.00 48.91 273 ASN A N 1
ATOM 2286 C CA . ASN A 1 273 ? -12.296 17.003 91.568 1.00 48.91 273 ASN A CA 1
ATOM 2287 C C . ASN A 1 273 ? -11.037 17.852 91.856 1.00 48.91 273 ASN A C 1
ATOM 2289 O O . ASN A 1 273 ? -10.195 17.422 92.641 1.00 48.91 273 ASN A O 1
ATOM 2293 N N . ILE A 1 274 ? -10.868 19.021 91.219 1.00 48.00 274 ILE A N 1
ATOM 2294 C CA . ILE A 1 274 ? -9.640 19.849 91.328 1.00 48.00 274 ILE A CA 1
ATOM 2295 C C . ILE A 1 274 ? -9.873 21.197 92.051 1.00 48.00 274 ILE A C 1
ATOM 2297 O O . ILE A 1 274 ? -8.917 21.912 92.345 1.00 48.00 274 ILE A O 1
ATOM 2301 N N . ALA A 1 275 ? -11.109 21.545 92.412 1.00 46.62 275 ALA A N 1
ATOM 2302 C CA . ALA A 1 275 ? -11.403 22.735 93.216 1.00 46.62 275 ALA A CA 1
ATOM 2303 C C . ALA A 1 275 ? -11.852 22.327 94.626 1.00 46.62 275 ALA A C 1
ATOM 2305 O O . ALA A 1 275 ? -12.657 21.411 94.748 1.00 46.62 275 ALA A O 1
ATOM 2306 N N . ASP A 1 276 ? -11.356 23.046 95.637 1.00 39.03 276 ASP A N 1
ATOM 2307 C CA . ASP A 1 276 ? -11.485 22.803 97.083 1.00 39.03 276 ASP A CA 1
ATOM 2308 C C . ASP A 1 276 ? -10.619 21.621 97.569 1.00 39.03 276 ASP A C 1
ATOM 2310 O O . ASP A 1 276 ? -10.751 20.497 97.109 1.00 39.03 276 ASP A O 1
ATOM 2314 N N . TYR A 1 277 ? -9.629 21.753 98.459 1.00 42.44 277 TYR A N 1
ATOM 2315 C CA . TYR A 1 277 ? -9.516 22.598 99.651 1.00 42.44 277 TYR A CA 1
ATOM 2316 C C . TYR A 1 277 ? -8.031 22.656 100.061 1.00 42.44 277 TYR A C 1
ATOM 2318 O O . TYR A 1 277 ? -7.435 21.654 100.463 1.00 42.44 277 TYR A O 1
ATOM 2326 N N . THR A 1 278 ? -7.434 23.844 99.998 1.00 39.62 278 THR A N 1
ATOM 2327 C CA . THR A 1 278 ? -6.292 24.233 100.830 1.00 39.62 278 THR A CA 1
ATOM 2328 C C . THR A 1 278 ? -6.834 24.918 102.079 1.00 39.62 278 THR A C 1
ATOM 2330 O O . THR A 1 278 ? -7.208 26.082 101.998 1.00 39.62 278 THR A O 1
ATOM 2333 N N . GLU A 1 279 ? -6.826 24.250 103.231 1.00 33.53 279 GLU A N 1
ATOM 2334 C CA . GLU A 1 279 ? -6.841 24.936 104.528 1.00 33.53 279 GLU A CA 1
ATOM 2335 C C . GLU A 1 279 ? -5.852 24.273 105.489 1.00 33.53 279 GLU A C 1
ATOM 2337 O O . GLU A 1 279 ? -5.959 23.113 105.882 1.00 33.53 279 GLU A O 1
ATOM 2342 N N . MET A 1 280 ? -4.840 25.056 105.837 1.00 34.97 280 MET A N 1
ATOM 2343 C CA . MET A 1 280 ? -3.795 24.772 106.802 1.00 34.97 280 MET A CA 1
ATOM 2344 C C . MET A 1 280 ? -4.128 25.566 108.065 1.00 34.97 280 MET A C 1
ATOM 2346 O O . MET A 1 280 ? -4.044 26.785 108.002 1.00 34.97 280 MET A O 1
ATOM 2350 N N . SER A 1 281 ? -4.462 24.927 109.197 1.00 30.17 281 SER A N 1
ATOM 2351 C CA . SER A 1 281 ? -4.184 25.483 110.539 1.00 30.17 281 SER A CA 1
ATOM 2352 C C . SER A 1 281 ? -4.555 24.545 111.704 1.00 30.17 281 SER A C 1
ATOM 2354 O O . SER A 1 281 ? -5.718 24.286 111.986 1.00 30.17 281 SER A O 1
ATOM 2356 N N . ASN A 1 282 ? -3.513 24.088 112.400 1.00 32.62 282 ASN A N 1
ATOM 2357 C CA . ASN A 1 282 ? -3.305 24.105 113.854 1.00 32.62 282 ASN A CA 1
ATOM 2358 C C . ASN A 1 282 ? -4.425 23.772 114.873 1.00 32.62 282 ASN A C 1
ATOM 2360 O O . ASN A 1 282 ? -5.330 24.553 115.142 1.00 32.62 282 ASN A O 1
ATOM 2364 N N . ASN A 1 283 ? -4.057 22.769 115.683 1.00 32.44 283 ASN A N 1
ATOM 2365 C CA . ASN A 1 283 ? -3.937 22.792 117.151 1.00 32.44 283 ASN A CA 1
ATOM 2366 C C . ASN A 1 283 ? -5.007 22.130 118.046 1.00 32.44 283 ASN A C 1
ATOM 2368 O O . ASN A 1 283 ? -6.100 22.632 118.271 1.00 32.44 283 ASN A O 1
ATOM 2372 N N . ASN A 1 284 ? -4.477 21.135 118.775 1.00 34.38 284 ASN A N 1
ATOM 2373 C CA . ASN A 1 284 ? -4.690 20.814 120.189 1.00 34.38 284 ASN A CA 1
ATOM 2374 C C . ASN A 1 284 ? -5.959 20.051 120.604 1.00 34.38 284 ASN A C 1
ATOM 2376 O O . ASN A 1 284 ? -6.943 20.633 121.043 1.00 34.38 284 ASN A O 1
ATOM 2380 N N . SER A 1 285 ? -5.797 18.732 120.775 1.00 41.97 285 SER A N 1
ATOM 2381 C CA . SER A 1 285 ? -6.225 18.093 122.027 1.00 41.97 285 SER A CA 1
ATOM 2382 C C . SER A 1 285 ? -5.023 17.461 122.741 1.00 41.97 285 SER A C 1
ATOM 2384 O O . SER A 1 285 ? -4.509 16.392 122.420 1.00 41.97 285 SER A O 1
ATOM 2386 N N . LYS A 1 286 ? -4.524 18.209 123.728 1.00 40.78 286 LYS A N 1
ATOM 2387 C CA . LYS A 1 286 ? -3.653 17.722 124.795 1.00 40.78 286 LYS A CA 1
ATOM 2388 C C . LYS A 1 286 ? -4.455 16.744 125.656 1.00 40.78 286 LYS A C 1
ATOM 2390 O O . LYS A 1 286 ? -5.484 17.150 126.187 1.00 40.78 286 LYS A O 1
ATOM 2395 N N . LYS A 1 287 ? -3.948 15.523 125.848 1.00 41.91 287 LYS A N 1
ATOM 2396 C CA . LYS A 1 287 ? -3.946 14.769 127.124 1.00 41.91 287 LYS A CA 1
ATOM 2397 C C . LYS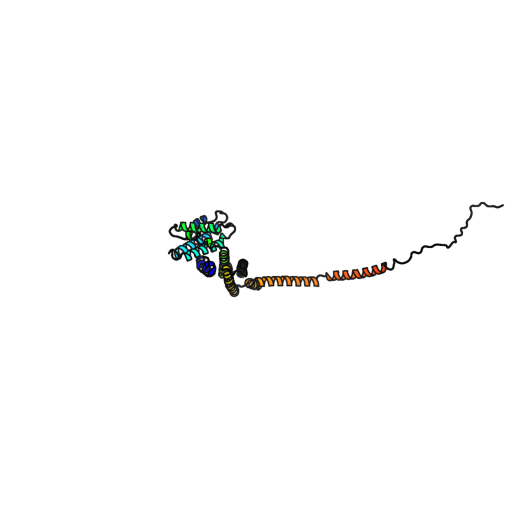 A 1 287 ? -3.281 13.400 126.916 1.00 41.91 287 LYS A C 1
ATOM 2399 O O . LYS A 1 287 ? -3.932 12.369 126.832 1.00 41.91 287 LYS A O 1
ATOM 2404 N N . LYS A 1 288 ? -1.947 13.391 126.893 1.00 52.16 288 LYS A N 1
ATOM 2405 C CA . LYS A 1 288 ? -1.210 12.351 127.622 1.00 52.16 288 LYS A CA 1
ATOM 2406 C C . LYS A 1 288 ? -0.997 12.872 129.042 1.00 52.16 288 LYS A C 1
ATOM 2408 O O . LYS A 1 288 ? -0.533 14.004 129.183 1.00 52.16 288 LYS A O 1
ATOM 2413 N N . PRO A 1 289 ? -1.277 12.058 130.062 1.00 46.16 289 PRO A N 1
ATOM 2414 C CA . PRO A 1 289 ? -0.528 12.142 131.301 1.00 46.16 289 PRO A CA 1
ATOM 2415 C C . PRO A 1 289 ? 0.086 10.771 131.606 1.00 46.16 289 PRO A C 1
ATOM 2417 O O . PRO A 1 289 ? -0.584 9.820 131.992 1.00 46.16 289 PRO A O 1
ATOM 2420 N N . TYR A 1 290 ? 1.384 10.697 131.347 1.00 50.12 290 TYR A N 1
ATOM 2421 C CA . TYR A 1 290 ? 2.346 9.692 131.798 1.00 50.12 290 TYR A CA 1
ATOM 2422 C C . TYR A 1 290 ? 2.337 9.591 133.329 1.00 50.12 290 TYR A C 1
ATOM 2424 O O . TYR A 1 290 ? 2.175 10.630 133.953 1.00 50.12 290 TYR A O 1
ATOM 2432 N N . ASN A 1 291 ? 2.579 8.397 133.887 1.00 42.19 291 ASN A N 1
ATOM 2433 C CA . ASN A 1 291 ? 3.080 8.115 135.250 1.00 42.19 291 ASN A CA 1
ATOM 2434 C C . ASN A 1 291 ? 3.525 6.627 135.239 1.00 42.19 291 ASN A C 1
ATOM 2436 O O . ASN A 1 291 ? 2.680 5.770 135.008 1.00 42.19 291 ASN A O 1
ATOM 2440 N N . LEU A 1 292 ? 4.808 6.223 135.188 1.00 51.22 292 LEU A N 1
ATOM 2441 C CA . LEU A 1 292 ? 5.885 6.291 136.204 1.00 51.22 292 LEU A CA 1
ATOM 2442 C C . LEU A 1 292 ? 5.384 5.804 137.579 1.00 51.22 292 LEU A C 1
ATOM 2444 O O . LEU A 1 292 ? 4.373 6.297 138.056 1.00 51.22 292 LEU A O 1
ATOM 2448 N N . ALA A 1 293 ? 5.997 4.834 138.263 1.00 37.72 293 ALA A N 1
ATOM 2449 C CA . ALA A 1 293 ? 7.426 4.577 138.475 1.00 37.72 293 ALA A CA 1
ATOM 2450 C C . ALA A 1 293 ? 7.597 3.159 139.103 1.00 37.72 293 ALA A C 1
ATOM 2452 O O . ALA A 1 293 ? 6.601 2.538 139.450 1.00 37.72 293 ALA A O 1
ATOM 2453 N N . TYR A 1 294 ? 8.760 2.529 139.289 1.00 35.09 294 TYR A N 1
ATOM 2454 C CA . TYR A 1 294 ? 9.985 3.005 139.938 1.00 35.09 294 TYR A CA 1
ATOM 2455 C C . TYR A 1 294 ? 11.042 1.870 139.837 1.00 35.09 294 TYR A C 1
ATOM 2457 O O . TYR A 1 294 ? 10.691 0.702 140.001 1.00 35.09 294 TYR A O 1
ATOM 2465 N N . GLN A 1 295 ? 12.332 2.186 139.656 1.00 36.78 295 GLN A N 1
ATOM 2466 C CA . GLN A 1 295 ? 13.414 1.417 140.286 1.00 36.78 295 GLN A CA 1
ATOM 2467 C C . GLN A 1 295 ? 13.779 2.193 141.550 1.00 36.78 295 GLN A C 1
ATOM 2469 O O . GLN A 1 295 ? 14.214 3.341 141.452 1.00 36.78 295 GLN A O 1
ATOM 2474 N N . SER A 1 296 ? 13.431 1.622 142.709 1.00 48.22 296 SER A N 1
ATOM 2475 C CA . SER A 1 296 ? 13.443 2.253 144.040 1.00 48.22 296 SER A CA 1
ATOM 2476 C C . SER A 1 296 ? 14.775 2.925 144.374 1.00 48.22 296 SER A C 1
ATOM 2478 O O . SER A 1 296 ? 15.826 2.294 144.296 1.00 48.22 296 SER A O 1
ATOM 2480 N N . LYS A 1 297 ? 14.689 4.173 144.839 1.00 39.81 297 LYS A N 1
ATOM 2481 C CA . LYS A 1 297 ? 15.160 4.522 146.180 1.00 39.81 297 LYS A CA 1
ATOM 2482 C C . LYS A 1 297 ? 14.146 5.452 146.837 1.00 39.81 297 LYS A C 1
ATOM 2484 O O . LYS A 1 297 ? 14.126 6.661 146.622 1.00 39.81 297 LYS A O 1
ATOM 2489 N N . GLU A 1 298 ? 13.267 4.798 147.587 1.00 40.75 298 GLU A N 1
ATOM 2490 C CA . GLU A 1 298 ? 13.061 5.061 149.013 1.00 40.75 298 GLU A CA 1
ATOM 2491 C C . GLU A 1 298 ? 14.310 5.654 149.695 1.00 40.75 298 GLU A C 1
ATOM 2493 O O . GLU A 1 298 ? 15.444 5.327 149.358 1.00 40.75 298 GLU A O 1
ATOM 2498 N N . HIS A 1 299 ? 14.209 6.477 150.716 1.00 41.12 299 HIS A N 1
ATOM 2499 C CA . HIS A 1 299 ? 13.062 7.027 151.402 1.00 41.12 299 HIS A CA 1
ATOM 2500 C C . HIS A 1 299 ? 13.589 8.315 152.042 1.00 41.12 299 HIS A C 1
ATOM 2502 O O . HIS A 1 299 ? 14.745 8.381 152.457 1.00 41.12 299 HIS A O 1
ATOM 2508 N N . SER A 1 300 ? 12.721 9.320 152.070 1.00 45.19 300 SER A N 1
ATOM 2509 C CA . SER A 1 300 ? 12.524 10.265 153.171 1.00 45.19 300 SER A CA 1
ATOM 2510 C C . SER A 1 300 ? 13.543 10.241 154.322 1.00 45.19 300 SER A C 1
ATOM 2512 O O . SER A 1 300 ? 13.616 9.262 155.067 1.00 45.19 300 SER A O 1
ATOM 2514 N N . LEU A 1 301 ? 14.162 11.383 154.600 1.00 48.97 301 LEU A N 1
ATOM 2515 C CA . LEU A 1 301 ? 13.609 12.415 155.489 1.00 48.97 301 LEU A CA 1
ATOM 2516 C C . LEU A 1 301 ? 14.462 13.681 155.397 1.00 48.97 301 LEU A C 1
ATOM 2518 O O . LEU A 1 301 ? 15.698 13.542 155.273 1.00 48.97 301 LEU A O 1
#

Mean predicted aligned error: 15.11 Å

InterPro domains:
  IPR008780 Plasmodium vivax Vir [PF05795] (222-296)

Sequence (301 aa):
MEYILGDFQNFFFNYKSIFNDNLNNYYQKYSQKCQKSGPIYIGDSGSFSLPCIKCMKYLENLDRIYDDGNHEKQQKEGILYLFLWIYDVELRKEIYNGESLNIYEKLLTEYGEIRGNYDTNIPNFFHPNIEKTLNSELKDLYHLYYKFYKLKLGEECRSNNGKCAKECSDLYHTYKTSCDSNNQTDFCTKLDSFWKEHAAYINESITCNGNNICLLYLRNPFLSVILTIVFITSTITIILFILYKFTPLGSRIRTRRKSKKNIWNNVDQEMYNIADYTEMSNNNSKKKPYNLAYQSKEHSL

Secondary structure (DSSP, 8-state):
-THHHHTHHHHHHHHHGGGGS--TTTHHHHHHHHHHHS-S-GGGTHHHHHHHHHHHHHHHHHHHHHTTSS-HHHHHHHHHHHHHHHIIIIITSGGGTTTHHHHHHHHHHHHHHHHTSSS--HHHHIIIIIGGG--HHHHHHHHHHHHHHHHHH-TTTSS-HHHHHHHHHHHHHHHHTT--TT---HHHHHHHHHHHHHHHHHHHH---TT-HHHHHHHH-HHHHHHHHHHHHHHHHHHHHHHHHHHSTHHHHHHHHHHHHHHHHHHHHHHHTSSS-------------------S------